Protein AF-0000000084723190 (afdb_homodimer)

pLDDT: mean 93.31, std 7.39, range [64.44, 98.75]

InterPro domains:
  IPR003718 OsmC/Ohr conserved domain [PF02566] (39-130)
  IPR015946 K homology domain-like, alpha/beta [G3DSA:3.30.300.20] (3-139)
  IPR036102 OsmC/Ohr superfamily [SSF82784] (4-136)
  IPR052707 OsmC/Ohr Peroxiredoxin [PTHR42830] (4-135)

Organism: Cystobacter fuscus (strain ATCC 25194 / DSM 2262 / NBRC 100088 / M29) (NCBI:txid1242864)

Structure (mmCIF, N/CA/C/O backbone):
data_AF-0000000084723190-model_v1
#
loop_
_entity.id
_entity.type
_entity.pdbx_description
1 polymer 'Organic hydroperoxide resistance protein'
#
loop_
_atom_site.group_PDB
_atom_site.id
_atom_site.type_symbol
_atom_site.label_atom_id
_atom_site.label_alt_id
_atom_site.label_comp_id
_atom_site.label_asym_id
_atom_site.label_entity_id
_atom_site.label_seq_id
_atom_site.pdbx_PDB_ins_code
_atom_site.Cartn_x
_atom_site.Cartn_y
_atom_site.Cartn_z
_atom_site.occupancy
_atom_site.B_iso_or_equiv
_atom_site.auth_seq_id
_atom_site.auth_comp_id
_atom_site.auth_asym_id
_atom_site.auth_atom_id
_atom_site.pdbx_PDB_model_num
ATOM 1 N N . MET A 1 1 ? -18.078 -1.736 10.25 1 70 1 MET A N 1
ATOM 2 C CA . MET A 1 1 ? -17 -2.373 9.516 1 70 1 MET A CA 1
ATOM 3 C C . MET A 1 1 ? -17.016 -1.961 8.047 1 70 1 MET A C 1
ATOM 5 O O . MET A 1 1 ? -18.078 -1.926 7.422 1 70 1 MET A O 1
ATOM 9 N N . SER A 1 2 ? -15.891 -1.404 7.598 1 85.38 2 SER A N 1
ATOM 10 C CA . SER A 1 2 ? -15.781 -1.001 6.199 1 85.38 2 SER A CA 1
ATOM 11 C C . SER A 1 2 ? -14.898 -1.963 5.41 1 85.38 2 SER A C 1
ATOM 13 O O . SER A 1 2 ? -13.992 -2.58 5.973 1 85.38 2 SER A O 1
ATOM 15 N N . GLN A 1 3 ? -15.492 -2.229 4.172 1 88.31 3 GLN A N 1
ATOM 16 C CA . GLN A 1 3 ? -14.75 -3.16 3.326 1 88.31 3 GLN A CA 1
ATOM 17 C C . GLN A 1 3 ? -14.367 -2.512 1.999 1 88.31 3 GLN A C 1
ATOM 19 O O . GLN A 1 3 ? -15.125 -1.717 1.445 1 88.31 3 GLN A O 1
ATOM 24 N N . THR A 1 4 ? -13.195 -2.822 1.554 1 91.25 4 THR A N 1
ATOM 25 C CA . THR A 1 4 ? -12.766 -2.506 0.198 1 91.25 4 THR A CA 1
ATOM 26 C C . THR A 1 4 ? -12.414 -3.777 -0.568 1 91.25 4 THR A C 1
ATOM 28 O O . THR A 1 4 ? -11.883 -4.73 0.01 1 91.25 4 THR A O 1
ATOM 31 N N . HIS A 1 5 ? -12.734 -3.738 -1.906 1 94.06 5 HIS A N 1
ATOM 32 C CA . HIS A 1 5 ? -12.492 -4.895 -2.76 1 94.06 5 HIS A CA 1
ATOM 33 C C . HIS A 1 5 ? -11.664 -4.516 -3.984 1 94.06 5 HIS A C 1
ATOM 35 O O . HIS A 1 5 ? -11.781 -3.396 -4.492 1 94.06 5 HIS A O 1
ATOM 41 N N . ILE A 1 6 ? -10.852 -5.531 -4.418 1 95.62 6 ILE A N 1
ATOM 42 C CA . ILE A 1 6 ? -10.156 -5.34 -5.684 1 95.62 6 ILE A CA 1
ATOM 43 C C . ILE A 1 6 ? -10.211 -6.629 -6.504 1 95.62 6 ILE A C 1
ATOM 45 O O . ILE A 1 6 ? -10.477 -7.703 -5.965 1 95.62 6 ILE A O 1
ATOM 49 N N . LYS A 1 7 ? -10.047 -6.41 -7.766 1 97.12 7 LYS A N 1
ATOM 50 C CA . LYS A 1 7 ? -9.75 -7.488 -8.703 1 97.12 7 LYS A CA 1
ATOM 51 C C . LYS A 1 7 ? -8.398 -7.27 -9.383 1 97.12 7 LYS A C 1
ATOM 53 O O . LYS A 1 7 ? -8.039 -6.137 -9.711 1 97.12 7 LYS A O 1
ATOM 58 N N . ALA A 1 8 ? -7.723 -8.367 -9.578 1 97.56 8 ALA A N 1
ATOM 59 C CA . ALA A 1 8 ? -6.406 -8.25 -10.203 1 97.56 8 ALA A CA 1
ATOM 60 C C . ALA A 1 8 ? -6.129 -9.445 -11.109 1 97.56 8 ALA A C 1
ATOM 62 O O . ALA A 1 8 ? -6.738 -10.508 -10.961 1 97.56 8 ALA A O 1
ATOM 63 N N . ARG A 1 9 ? -5.281 -9.18 -12.023 1 97.44 9 ARG A N 1
ATOM 64 C CA . ARG A 1 9 ? -4.797 -10.219 -12.93 1 97.44 9 ARG A CA 1
ATOM 65 C C . ARG A 1 9 ? -3.301 -10.07 -13.18 1 97.44 9 ARG A C 1
ATOM 67 O O . ARG A 1 9 ? -2.754 -8.969 -13.086 1 97.44 9 ARG A O 1
ATOM 74 N N . TRP A 1 10 ? -2.721 -11.211 -13.438 1 95.88 10 TRP A N 1
ATOM 75 C CA . TRP A 1 10 ? -1.286 -11.242 -13.703 1 95.88 10 TRP A CA 1
ATOM 76 C C . TRP A 1 10 ? -0.957 -12.211 -14.828 1 95.88 10 TRP A C 1
ATOM 78 O O . TRP A 1 10 ? -1.567 -13.281 -14.93 1 95.88 10 TRP A O 1
ATOM 88 N N . LYS A 1 11 ? -0.008 -11.781 -15.578 1 94.56 11 LYS A N 1
ATOM 89 C CA . LYS A 1 11 ? 0.506 -12.648 -16.641 1 94.56 11 LYS A CA 1
ATOM 90 C C . LYS A 1 11 ? 2.031 -12.68 -16.625 1 94.56 11 LYS A C 1
ATOM 92 O O . LYS A 1 11 ? 2.682 -11.633 -16.641 1 94.56 11 LYS A O 1
ATOM 97 N N . GLY A 1 12 ? 2.521 -13.984 -16.578 1 90 12 GLY A N 1
ATOM 98 C CA . GLY A 1 12 ? 3.959 -14.148 -16.734 1 90 12 GLY A CA 1
ATOM 99 C C . GLY A 1 12 ? 4.68 -14.383 -15.422 1 90 12 GLY A C 1
ATOM 100 O O . GLY A 1 12 ? 4.047 -14.672 -14.398 1 90 12 GLY A O 1
ATOM 101 N N . GLY A 1 13 ? 5.996 -14.602 -15.508 1 86.75 13 GLY A N 1
ATOM 102 C CA . GLY A 1 13 ? 6.906 -14.703 -14.383 1 86.75 13 GLY A CA 1
ATOM 103 C C . GLY A 1 13 ? 7.664 -13.422 -14.102 1 86.75 13 GLY A C 1
ATOM 104 O O . GLY A 1 13 ? 7.062 -12.352 -13.984 1 86.75 13 GLY A O 1
ATOM 105 N N . THR A 1 14 ? 9.023 -13.711 -14.266 1 80.44 14 THR A N 1
ATOM 106 C CA . THR A 1 14 ? 9.875 -12.531 -14.203 1 80.44 14 THR A CA 1
ATOM 107 C C . THR A 1 14 ? 9.633 -11.625 -15.406 1 80.44 14 THR A C 1
ATOM 109 O O . THR A 1 14 ? 9.57 -12.102 -16.547 1 80.44 14 THR A O 1
ATOM 112 N N . GLY A 1 15 ? 9.273 -10.438 -15.258 1 82.56 15 GLY A N 1
ATOM 113 C CA . GLY A 1 15 ? 8.992 -9.547 -16.359 1 82.56 15 GLY A CA 1
ATOM 114 C C . GLY A 1 15 ? 7.512 -9.453 -16.703 1 82.56 15 GLY A C 1
ATOM 115 O O . GLY A 1 15 ? 7.133 -8.867 -17.719 1 82.56 15 GLY A O 1
ATOM 116 N N . GLY A 1 16 ? 6.766 -10.188 -16.031 1 90.19 16 GLY A N 1
ATOM 117 C CA . GLY A 1 16 ? 5.328 -10.172 -16.266 1 90.19 16 GLY A CA 1
ATOM 118 C C . GLY A 1 16 ? 4.703 -8.82 -15.969 1 90.19 16 GLY A C 1
ATOM 119 O O . GLY A 1 16 ? 5.406 -7.844 -15.711 1 90.19 16 GLY A O 1
ATOM 120 N N . SER A 1 17 ? 3.451 -8.812 -16.234 1 93.06 17 SER A N 1
ATOM 121 C CA . SER A 1 17 ? 2.668 -7.613 -15.969 1 93.06 17 SER A CA 1
ATOM 122 C C . SER A 1 17 ? 1.261 -7.965 -15.5 1 93.06 17 SER A C 1
ATOM 124 O O . SER A 1 17 ? 0.833 -9.117 -15.609 1 93.06 17 SER A O 1
ATOM 126 N N . GLY A 1 18 ? 0.618 -6.953 -14.938 1 94.75 18 GLY A N 1
ATOM 127 C CA . GLY A 1 18 ? -0.727 -7.176 -14.438 1 94.75 18 GLY A CA 1
ATOM 128 C C . GLY A 1 18 ? -1.574 -5.918 -14.414 1 94.75 18 GLY A C 1
ATOM 129 O O . GLY A 1 18 ? -1.151 -4.871 -14.906 1 94.75 18 GLY A O 1
ATOM 130 N N . PHE A 1 19 ? -2.729 -6.168 -13.922 1 95.75 19 PHE A N 1
ATOM 131 C CA . PHE A 1 19 ? -3.717 -5.102 -13.836 1 95.75 19 PHE A CA 1
ATOM 132 C C . PHE A 1 19 ? -4.535 -5.23 -12.555 1 95.75 19 PHE A C 1
ATOM 134 O O . PHE A 1 19 ? -4.875 -6.34 -12.141 1 95.75 19 PHE A O 1
ATOM 141 N N . LEU A 1 20 ? -4.781 -4.051 -11.945 1 95.62 20 LEU A N 1
ATOM 142 C CA . LEU A 1 20 ? -5.582 -3.992 -10.727 1 95.62 20 LEU A CA 1
ATOM 143 C C . LEU A 1 20 ? -6.766 -3.043 -10.898 1 95.62 20 LEU A C 1
ATOM 145 O O . LEU A 1 20 ? -6.633 -1.987 -11.523 1 95.62 20 LEU A O 1
ATOM 149 N N . GLN A 1 21 ? -7.852 -3.467 -10.312 1 94.81 21 GLN A N 1
ATOM 150 C CA . GLN A 1 21 ? -9.047 -2.631 -10.289 1 94.81 21 GLN A CA 1
ATOM 151 C C . GLN A 1 21 ? -9.727 -2.674 -8.93 1 94.81 21 GLN A C 1
ATOM 153 O O . GLN A 1 21 ? -10.016 -3.752 -8.406 1 94.81 21 GLN A O 1
ATOM 158 N N . ALA A 1 22 ? -9.953 -1.513 -8.375 1 90.19 22 ALA A N 1
ATOM 159 C CA . ALA A 1 22 ? -10.703 -1.417 -7.129 1 90.19 22 ALA A CA 1
ATOM 160 C C . ALA A 1 22 ? -12.156 -1.038 -7.387 1 90.19 22 ALA A C 1
ATOM 162 O O . ALA A 1 22 ? -12.492 -0.527 -8.461 1 90.19 22 ALA A O 1
ATOM 163 N N . SER A 1 23 ? -13.047 -1.257 -6.422 1 77.12 23 SER A N 1
ATOM 164 C CA . SER A 1 23 ? -14.477 -1.012 -6.547 1 77.12 23 SER A CA 1
ATOM 165 C C . SER A 1 23 ? -14.781 0.481 -6.637 1 77.12 23 SER A C 1
ATOM 167 O O . SER A 1 23 ? -15.812 0.88 -7.18 1 77.12 23 SER A O 1
ATOM 169 N N . GLU A 1 24 ? -13.938 1.312 -6.121 1 72.31 24 GLU A N 1
ATOM 170 C CA . GLU A 1 24 ? -14.18 2.75 -6.102 1 72.31 24 GLU A CA 1
ATOM 171 C C . GLU A 1 24 ? -13.688 3.41 -7.387 1 72.31 24 GLU A C 1
ATOM 173 O O . GLU A 1 24 ? -13.664 4.641 -7.488 1 72.31 24 GLU A O 1
ATOM 178 N N . GLY A 1 25 ? -13.312 2.598 -8.336 1 76.62 25 GLY A N 1
ATOM 179 C CA . GLY A 1 25 ? -12.969 3.135 -9.641 1 76.62 25 GLY A CA 1
ATOM 180 C C . GLY A 1 25 ? -11.477 3.271 -9.859 1 76.62 25 GLY A C 1
ATOM 181 O O . GLY A 1 25 ? -11.031 3.645 -10.945 1 76.62 25 GLY A O 1
ATOM 182 N N . PHE A 1 26 ? -10.711 2.955 -8.953 1 87.38 26 PHE A N 1
ATOM 183 C CA . PHE A 1 26 ? -9.258 2.979 -9.102 1 87.38 26 PHE A CA 1
ATOM 184 C C . PHE A 1 26 ? -8.781 1.781 -9.914 1 87.38 26 PHE A C 1
ATOM 186 O O . PHE A 1 26 ? -9.195 0.648 -9.664 1 87.38 26 PHE A O 1
ATOM 193 N N . GLU A 1 27 ? -8.008 2.133 -10.953 1 92.19 27 GLU A N 1
ATOM 194 C CA . GLU A 1 27 ? -7.383 1.068 -11.734 1 92.19 27 GLU A CA 1
ATOM 195 C C . GLU A 1 27 ? -5.953 1.433 -12.125 1 92.19 27 GLU A C 1
ATOM 197 O O . GLU A 1 27 ? -5.637 2.607 -12.312 1 92.19 27 GLU A O 1
ATOM 202 N N . THR A 1 28 ? -5.125 0.456 -12.203 1 92.12 28 THR A N 1
ATOM 203 C CA . THR A 1 28 ? -3.746 0.704 -12.609 1 92.12 28 THR A CA 1
ATOM 204 C C . THR A 1 28 ? -3.107 -0.568 -13.156 1 92.12 28 THR A C 1
ATOM 206 O O . THR A 1 28 ? -3.482 -1.676 -12.773 1 92.12 28 THR A O 1
ATOM 209 N N . ARG A 1 29 ? -2.145 -0.325 -14.109 1 93.25 29 ARG A N 1
ATOM 210 C CA . ARG A 1 29 ? -1.229 -1.399 -14.484 1 93.25 29 ARG A CA 1
ATOM 211 C C . ARG A 1 29 ? -0.16 -1.601 -13.414 1 93.25 29 ARG A C 1
ATOM 213 O O . ARG A 1 29 ? 0.182 -0.666 -12.688 1 93.25 29 ARG A O 1
ATOM 220 N N . VAL A 1 30 ? 0.357 -2.855 -13.375 1 92.94 30 VAL A N 1
ATOM 221 C CA . VAL A 1 30 ? 1.39 -3.152 -12.383 1 92.94 30 VAL A CA 1
ATOM 222 C C . VAL A 1 30 ? 2.482 -4.008 -13.023 1 92.94 30 VAL A C 1
ATOM 224 O O . VAL A 1 30 ? 2.197 -4.867 -13.859 1 92.94 30 VAL A O 1
ATOM 227 N N . THR A 1 31 ? 3.699 -3.709 -12.672 1 90.62 31 THR A N 1
ATOM 228 C CA . THR A 1 31 ? 4.863 -4.48 -13.086 1 90.62 31 THR A CA 1
ATOM 229 C C . THR A 1 31 ? 5.805 -4.723 -11.914 1 90.62 31 THR A C 1
ATOM 231 O O . THR A 1 31 ? 5.605 -4.176 -10.828 1 90.62 31 THR A O 1
ATOM 234 N N . LEU A 1 32 ? 6.809 -5.582 -12.156 1 87.5 32 LEU A N 1
ATOM 235 C CA . LEU A 1 32 ? 7.93 -5.676 -11.227 1 87.5 32 LEU A CA 1
ATOM 236 C C . LEU A 1 32 ? 8.797 -4.422 -11.297 1 87.5 32 LEU A C 1
ATOM 238 O O . LEU A 1 32 ? 8.945 -3.82 -12.359 1 87.5 32 LEU A O 1
ATOM 242 N N . PRO A 1 33 ? 9.367 -4.078 -10.148 1 82.06 33 PRO A N 1
ATOM 243 C CA . PRO A 1 33 ? 10.32 -2.965 -10.211 1 82.06 33 PRO A CA 1
ATOM 244 C C . PRO A 1 33 ? 11.562 -3.293 -11.039 1 82.06 33 PRO A C 1
ATOM 246 O O . PRO A 1 33 ? 11.914 -4.465 -11.188 1 82.06 33 PRO A O 1
ATOM 249 N N . LYS A 1 34 ? 12.188 -2.207 -11.469 1 80.06 34 LYS A N 1
ATOM 250 C CA . LYS A 1 34 ? 13.375 -2.377 -12.305 1 80.06 34 LYS A CA 1
ATOM 251 C C . LYS A 1 34 ? 14.461 -3.154 -11.562 1 80.06 34 LYS A C 1
ATOM 253 O O . LYS A 1 34 ? 15.141 -3.99 -12.156 1 80.06 34 LYS A O 1
ATOM 258 N N . ASP A 1 35 ? 14.531 -2.955 -10.336 1 79.31 35 ASP A N 1
ATOM 259 C CA . ASP A 1 35 ? 15.547 -3.613 -9.516 1 79.31 35 ASP A CA 1
ATOM 260 C C . ASP A 1 35 ? 15.289 -5.117 -9.43 1 79.31 35 ASP A C 1
ATOM 262 O O . ASP A 1 35 ? 16.188 -5.883 -9.078 1 79.31 35 ASP A O 1
ATOM 266 N N . PHE A 1 36 ? 14.047 -5.539 -9.781 1 77.56 36 PHE A N 1
ATOM 267 C CA . PHE A 1 36 ? 13.695 -6.953 -9.82 1 77.56 36 PHE A CA 1
ATOM 268 C C . PHE A 1 36 ? 13.539 -7.43 -11.258 1 77.56 36 PHE A C 1
ATOM 270 O O . PHE A 1 36 ? 12.734 -8.328 -11.539 1 77.56 36 PHE A O 1
ATOM 277 N N . GLN A 1 37 ? 14.156 -6.715 -12.07 1 75.38 37 GLN A N 1
ATOM 278 C CA . GLN A 1 37 ? 14.211 -7.043 -13.492 1 75.38 37 GLN A CA 1
ATOM 279 C C . GLN A 1 37 ? 12.852 -6.836 -14.156 1 75.38 37 GLN A C 1
ATOM 281 O O . GLN A 1 37 ? 12.508 -7.547 -15.102 1 75.38 37 GLN A O 1
ATOM 286 N N . GLY A 1 38 ? 12.109 -6.008 -13.57 1 76.5 38 GLY A N 1
ATOM 287 C CA . GLY A 1 38 ? 10.844 -5.66 -14.195 1 76.5 38 GLY A CA 1
ATOM 288 C C . GLY A 1 38 ? 10.945 -4.5 -15.156 1 76.5 38 GLY A C 1
ATOM 289 O O . GLY A 1 38 ? 12.039 -3.979 -15.398 1 76.5 38 GLY A O 1
ATOM 290 N N . LEU A 1 39 ? 9.797 -4.164 -15.828 1 71.06 39 LEU A N 1
ATOM 291 C CA . LEU A 1 39 ? 9.727 -3.098 -16.812 1 71.06 39 LEU A CA 1
ATOM 292 C C . LEU A 1 39 ? 9.75 -1.729 -16.141 1 71.06 39 LEU A C 1
ATOM 294 O O . LEU A 1 39 ? 10.25 -0.757 -16.719 1 71.06 39 LEU A O 1
ATOM 298 N N . GLY A 1 40 ? 9.32 -1.699 -15.008 1 64.62 40 GLY A N 1
ATOM 299 C CA . GLY A 1 40 ? 9.305 -0.46 -14.25 1 64.62 40 GLY A CA 1
ATOM 300 C C . GLY A 1 40 ? 8.516 0.645 -14.922 1 64.62 40 GLY A C 1
ATOM 301 O O . GLY A 1 40 ? 8.82 1.827 -14.75 1 64.62 40 GLY A O 1
ATOM 302 N N . GLU A 1 41 ? 7.57 0.338 -15.688 1 76.38 41 GLU A N 1
ATOM 303 C CA . GLU A 1 41 ? 6.855 1.343 -16.469 1 76.38 41 GLU A CA 1
ATOM 304 C C . GLU A 1 41 ? 5.457 1.585 -15.906 1 76.38 41 GLU A C 1
ATOM 306 O O . GLU A 1 41 ? 4.684 2.369 -16.469 1 76.38 41 GLU A O 1
ATOM 311 N N . ALA A 1 42 ? 5.188 0.986 -14.867 1 86.5 42 ALA A N 1
ATOM 312 C CA . ALA A 1 42 ? 3.885 1.105 -14.219 1 86.5 42 ALA A CA 1
ATOM 313 C C . ALA A 1 42 ? 4.016 1.027 -12.703 1 86.5 42 ALA A C 1
ATOM 315 O O . ALA A 1 42 ? 5.121 1.138 -12.164 1 86.5 42 ALA A O 1
ATOM 316 N N . ALA A 1 43 ? 2.906 0.985 -12.055 1 92.19 43 ALA A N 1
ATOM 317 C CA . ALA A 1 43 ? 2.926 0.85 -10.602 1 92.19 43 ALA A CA 1
ATOM 318 C C . ALA A 1 43 ? 3.648 -0.427 -10.18 1 92.19 43 ALA A C 1
ATOM 320 O O . ALA A 1 43 ? 3.586 -1.441 -10.875 1 92.19 43 ALA A O 1
ATOM 321 N N . THR A 1 44 ? 4.336 -0.322 -9.117 1 93.38 44 THR A N 1
ATOM 322 C CA . THR A 1 44 ? 4.938 -1.482 -8.469 1 93.38 44 THR A CA 1
ATOM 323 C C . THR A 1 44 ? 4.371 -1.675 -7.07 1 93.38 44 THR A C 1
ATOM 325 O O . THR A 1 44 ? 3.859 -0.729 -6.465 1 93.38 44 THR A O 1
ATOM 328 N N . PRO A 1 45 ? 4.484 -2.918 -6.566 1 95 45 PRO A N 1
ATOM 329 C CA . PRO A 1 45 ? 4.012 -3.119 -5.191 1 95 45 PRO A CA 1
ATOM 330 C C . PRO A 1 45 ? 4.664 -2.16 -4.199 1 95 45 PRO A C 1
ATOM 332 O O . PRO A 1 45 ? 4.008 -1.694 -3.266 1 95 45 PRO A O 1
ATOM 335 N N . GLU A 1 46 ? 5.93 -1.793 -4.383 1 94.62 46 GLU A N 1
ATOM 336 C CA . GLU A 1 46 ? 6.652 -0.899 -3.484 1 94.62 46 GLU A CA 1
ATOM 337 C C . GLU A 1 46 ? 6.078 0.513 -3.527 1 94.62 46 GLU A C 1
ATOM 339 O O . GLU A 1 46 ? 5.863 1.135 -2.484 1 94.62 46 GLU A O 1
ATOM 344 N N . ASN A 1 47 ? 5.879 1.013 -4.73 1 94.19 47 ASN A N 1
ATOM 345 C CA . ASN A 1 47 ? 5.352 2.371 -4.785 1 94.19 47 ASN A CA 1
ATOM 346 C C . ASN A 1 47 ? 3.898 2.428 -4.316 1 94.19 47 ASN A C 1
ATOM 348 O O . ASN A 1 47 ? 3.471 3.422 -3.725 1 94.19 47 ASN A O 1
ATOM 352 N N . LEU A 1 48 ? 3.137 1.331 -4.531 1 96.06 48 LEU A N 1
ATOM 353 C CA . LEU A 1 48 ? 1.771 1.266 -4.023 1 96.06 48 LEU A CA 1
ATOM 354 C C . LEU A 1 48 ? 1.758 1.272 -2.498 1 96.06 48 LEU A C 1
ATOM 356 O O . LEU A 1 48 ? 0.955 1.979 -1.884 1 96.06 48 LEU A O 1
ATOM 360 N N . LEU A 1 49 ? 2.623 0.522 -1.854 1 97.69 49 LEU A N 1
ATOM 361 C CA . LEU A 1 49 ? 2.709 0.51 -0.397 1 97.69 49 LEU A CA 1
ATOM 362 C C . LEU A 1 49 ? 3.098 1.886 0.135 1 97.69 49 LEU A C 1
ATOM 364 O O . LEU A 1 49 ? 2.459 2.402 1.055 1 97.69 49 LEU A O 1
ATOM 368 N N . LEU A 1 50 ? 4.156 2.439 -0.454 1 97.75 50 LEU A N 1
ATOM 369 C CA . LEU A 1 50 ? 4.605 3.764 -0.037 1 97.75 50 LEU A CA 1
ATOM 370 C C . LEU A 1 50 ? 3.488 4.789 -0.194 1 97.75 50 LEU A C 1
ATOM 372 O O . LEU A 1 50 ? 3.287 5.633 0.683 1 97.75 50 LEU A O 1
ATOM 376 N N . SER A 1 51 ? 2.773 4.672 -1.289 1 96.94 51 SER A N 1
ATOM 377 C CA . SER A 1 51 ? 1.656 5.574 -1.552 1 96.94 51 SER A CA 1
ATOM 378 C C . SER A 1 51 ? 0.561 5.414 -0.502 1 96.94 51 SER A C 1
ATOM 380 O O . SER A 1 51 ? -0.036 6.402 -0.067 1 96.94 51 SER A O 1
ATOM 382 N N . ALA A 1 52 ? 0.286 4.203 -0.117 1 97.38 52 ALA A N 1
ATOM 383 C CA . ALA A 1 52 ? -0.73 3.936 0.898 1 97.38 52 ALA A CA 1
ATOM 384 C C . ALA A 1 52 ? -0.361 4.586 2.229 1 97.38 52 ALA A C 1
ATOM 386 O O . ALA A 1 52 ? -1.173 5.293 2.826 1 97.38 52 ALA A O 1
ATOM 387 N N . VAL A 1 53 ? 0.87 4.441 2.67 1 98.5 53 VAL A N 1
ATOM 388 C CA . VAL A 1 53 ? 1.335 4.969 3.947 1 98.5 53 VAL A CA 1
ATOM 389 C C . VAL A 1 53 ? 1.377 6.496 3.889 1 98.5 53 VAL A C 1
ATOM 391 O O . VAL A 1 53 ? 0.911 7.172 4.809 1 98.5 53 VAL A O 1
ATOM 394 N N . ALA A 1 54 ? 1.893 7.004 2.811 1 98.31 54 ALA A N 1
ATOM 395 C CA . ALA A 1 54 ? 2.027 8.445 2.645 1 98.31 54 ALA A CA 1
ATOM 396 C C . ALA A 1 54 ? 0.661 9.125 2.637 1 98.31 54 ALA A C 1
ATOM 398 O O . ALA A 1 54 ? 0.459 10.133 3.32 1 98.31 54 ALA A O 1
ATOM 399 N N . SER A 1 55 ? -0.257 8.617 1.863 1 96.62 55 SER A N 1
ATOM 400 C CA . SER A 1 55 ? -1.574 9.234 1.763 1 96.62 55 SER A CA 1
ATOM 401 C C . SER A 1 55 ? -2.326 9.156 3.088 1 96.62 55 SER A C 1
ATOM 403 O O . SER A 1 55 ? -3.016 10.102 3.473 1 96.62 55 SER A O 1
ATOM 405 N N . CYS A 1 56 ? -2.215 8.047 3.748 1 97 56 CYS A N 1
ATOM 406 C CA . CYS A 1 56 ? -2.869 7.914 5.043 1 97 56 CYS A CA 1
ATOM 407 C C . CYS A 1 56 ? -2.34 8.953 6.031 1 97 56 CYS A C 1
ATOM 409 O O . CYS A 1 56 ? -3.113 9.555 6.777 1 97 56 CYS A O 1
ATOM 411 N N . TYR A 1 57 ? -1.022 9.094 6.09 1 98.12 57 TYR A N 1
ATOM 412 C CA . TYR A 1 57 ? -0.428 10.109 6.957 1 98.12 57 TYR A CA 1
ATOM 413 C C . TYR A 1 57 ? -0.973 11.492 6.625 1 98.12 57 TYR A C 1
ATOM 415 O O . TYR A 1 57 ? -1.387 12.234 7.52 1 98.12 57 TYR A O 1
ATOM 423 N N . LEU A 1 58 ? -0.977 11.883 5.371 1 97.81 58 LEU A N 1
ATOM 424 C CA . LEU A 1 58 ? -1.426 13.203 4.945 1 97.81 58 LEU A CA 1
ATOM 425 C C . LEU A 1 58 ? -2.883 13.43 5.336 1 97.81 58 LEU A C 1
ATOM 427 O O . LEU A 1 58 ? -3.232 14.492 5.852 1 97.81 58 LEU A O 1
ATOM 431 N N . ILE A 1 59 ? -3.686 12.477 5.098 1 95.75 59 ILE A N 1
ATOM 432 C CA . ILE A 1 59 ? -5.109 12.57 5.406 1 95.75 59 ILE A CA 1
ATOM 433 C C . ILE A 1 59 ? -5.301 12.727 6.91 1 95.75 59 ILE A C 1
ATOM 435 O O . ILE A 1 59 ? -6.027 13.617 7.359 1 95.75 59 ILE A O 1
ATOM 439 N N . THR A 1 60 ? -4.652 11.867 7.684 1 96.12 60 THR A N 1
ATOM 440 C CA . THR A 1 60 ? -4.766 11.914 9.141 1 96.12 60 THR A CA 1
ATOM 441 C C . THR A 1 60 ? -4.285 13.258 9.672 1 96.12 60 THR A C 1
ATOM 443 O O . THR A 1 60 ? -4.934 13.859 10.531 1 96.12 60 THR A O 1
ATOM 446 N N . PHE A 1 61 ? -3.135 13.703 9.148 1 98.19 61 PHE A N 1
ATOM 447 C CA . PHE A 1 61 ? -2.607 15 9.562 1 98.19 61 PHE A CA 1
ATOM 448 C C . PHE A 1 61 ? -3.588 16.125 9.219 1 98.19 61 PHE A C 1
ATOM 450 O O . PHE A 1 61 ? -3.879 16.969 10.055 1 98.19 61 PHE A O 1
ATOM 457 N N . GLY A 1 62 ? -4.137 16.094 8.016 1 96 62 GLY A N 1
ATOM 458 C CA . GLY A 1 62 ? -5.133 17.078 7.609 1 96 62 GLY A CA 1
ATOM 459 C C . GLY A 1 62 ? -6.34 17.125 8.523 1 96 62 GLY A C 1
ATOM 460 O O . GLY A 1 62 ? -6.812 18.203 8.891 1 96 62 GLY A O 1
ATOM 461 N N . ILE A 1 63 ? -6.809 16 8.891 1 95 63 ILE A N 1
ATOM 462 C CA . ILE A 1 63 ? -7.973 15.898 9.766 1 95 63 ILE A CA 1
ATOM 463 C C . ILE A 1 63 ? -7.637 16.484 11.141 1 95 63 ILE A C 1
ATOM 465 O O . ILE A 1 63 ? -8.43 17.234 11.711 1 95 63 ILE A O 1
ATOM 469 N N . ILE A 1 64 ? -6.512 16.094 11.68 1 96.94 64 ILE A N 1
ATOM 470 C CA . ILE A 1 64 ? -6.086 16.547 12.992 1 96.94 64 ILE A CA 1
ATOM 471 C C . ILE A 1 64 ? -5.941 18.062 12.984 1 96.94 64 ILE A C 1
ATOM 473 O O . ILE A 1 64 ? -6.359 18.75 13.93 1 96.94 64 ILE A O 1
ATOM 477 N N . LEU A 1 65 ? -5.34 18.609 11.914 1 97.56 65 LEU A N 1
ATOM 478 C CA . LEU A 1 65 ? -5.211 20.047 11.781 1 97.56 65 LEU A CA 1
ATOM 479 C C . LEU A 1 65 ? -6.582 20.719 11.773 1 97.56 65 LEU A C 1
ATOM 481 O O . LEU A 1 65 ? -6.793 21.719 12.453 1 97.56 65 LEU A O 1
ATOM 485 N N . ASP A 1 66 ? -7.441 20.172 11.039 1 95 66 ASP A N 1
ATOM 486 C CA . ASP A 1 66 ? -8.797 20.688 10.938 1 95 66 ASP A CA 1
ATOM 487 C C . ASP A 1 66 ? -9.484 20.703 12.305 1 95 66 ASP A C 1
ATOM 489 O O . ASP A 1 66 ? -10.062 21.719 12.703 1 95 66 ASP A O 1
ATOM 493 N N . LYS A 1 67 ? -9.43 19.625 13 1 95.12 67 LYS A N 1
ATOM 494 C CA . LYS A 1 67 ? -10.055 19.5 14.312 1 95.12 67 LYS A CA 1
ATOM 495 C C . LYS A 1 67 ? -9.43 20.469 15.312 1 95.12 67 LYS A C 1
ATOM 497 O O . LYS A 1 67 ? -10.117 20.953 16.219 1 95.12 67 LYS A O 1
ATOM 502 N N . ALA A 1 68 ? -8.18 20.75 15.109 1 96.69 68 ALA A N 1
ATOM 503 C CA . ALA A 1 68 ? -7.453 21.641 16.016 1 96.69 68 ALA A CA 1
ATOM 504 C C . ALA A 1 68 ? -7.664 23.109 15.617 1 96.69 68 ALA A C 1
ATOM 506 O O . ALA A 1 68 ? -7.176 24.016 16.297 1 96.69 68 ALA A O 1
ATOM 507 N N . GLY A 1 69 ? -8.289 23.328 14.43 1 96.44 69 GLY A N 1
ATOM 508 C CA . GLY A 1 69 ? -8.523 24.672 13.953 1 96.44 69 GLY A CA 1
ATOM 509 C C . GLY A 1 69 ? -7.281 25.344 13.398 1 96.44 69 GLY A C 1
ATOM 510 O O . GLY A 1 69 ? -7.145 26.562 13.461 1 96.44 69 GLY A O 1
ATOM 511 N N . ILE A 1 70 ? -6.367 24.594 12.992 1 96.88 70 ILE A N 1
ATOM 512 C CA . ILE A 1 70 ? -5.125 25.141 12.453 1 96.88 70 ILE A CA 1
ATOM 513 C C . ILE A 1 70 ? -5.215 25.234 10.93 1 96.88 70 ILE A C 1
ATOM 515 O O . ILE A 1 70 ? -5.375 24.234 10.25 1 96.88 70 ILE A O 1
ATOM 519 N N . ALA A 1 71 ? -5.074 26.422 10.461 1 94.75 71 ALA A N 1
ATOM 520 C CA . ALA A 1 71 ? -5.086 26.656 9.023 1 94.75 71 ALA A CA 1
ATOM 521 C C . ALA A 1 71 ? -3.699 26.438 8.422 1 94.75 71 ALA A C 1
ATOM 523 O O . ALA A 1 71 ? -2.686 26.609 9.102 1 94.75 71 ALA A O 1
ATOM 524 N N . TYR A 1 72 ? -3.699 25.984 7.18 1 95.81 72 TYR A N 1
ATOM 525 C CA . TYR A 1 72 ? -2.457 25.875 6.422 1 95.81 72 TYR A CA 1
ATOM 526 C C . TYR A 1 72 ? -2.68 26.219 4.953 1 95.81 72 TYR A C 1
ATOM 528 O O . TYR A 1 72 ? -3.797 26.094 4.445 1 95.81 72 TYR A O 1
ATOM 536 N N . GLU A 1 73 ? -1.666 26.688 4.23 1 94 73 GLU A N 1
ATOM 537 C CA . GLU A 1 73 ? -1.739 27.078 2.828 1 94 73 GLU A CA 1
ATOM 538 C C . GLU A 1 73 ? -1.272 25.953 1.909 1 94 73 GLU A C 1
ATOM 540 O O . GLU A 1 73 ? -1.65 25.906 0.736 1 94 73 GLU A O 1
ATOM 545 N N . GLY A 1 74 ? -0.393 25.078 2.479 1 95.25 74 GLY A N 1
ATOM 546 C CA . GLY A 1 74 ? 0.146 23.984 1.693 1 95.25 74 GLY A CA 1
ATOM 547 C C . GLY A 1 74 ? 0.62 22.828 2.543 1 95.25 74 GLY A C 1
ATOM 548 O O . GLY A 1 74 ? 1.218 23.016 3.602 1 95.25 74 GLY A O 1
ATOM 549 N N . LEU A 1 75 ? 0.279 21.656 2.088 1 97.75 75 LEU A N 1
ATOM 550 C CA . LEU A 1 75 ? 0.735 20.422 2.713 1 97.75 75 LEU A CA 1
ATOM 551 C C . LEU A 1 75 ? 1.18 19.406 1.66 1 97.75 75 LEU A C 1
ATOM 553 O O . LEU A 1 75 ? 0.365 18.938 0.864 1 97.75 75 LEU A O 1
ATOM 557 N N . GLU A 1 76 ? 2.426 19.141 1.644 1 98.31 76 GLU A N 1
ATOM 558 C CA . GLU A 1 76 ? 3.021 18.203 0.693 1 98.31 76 GLU A CA 1
ATOM 559 C C . GLU A 1 76 ? 4.02 17.266 1.381 1 98.31 76 GLU A C 1
ATOM 561 O O . GLU A 1 76 ? 4.355 17.469 2.551 1 98.31 76 GLU A O 1
ATOM 566 N N . LEU A 1 77 ? 4.391 16.172 0.664 1 97.94 77 LEU A N 1
ATOM 567 C CA . LEU A 1 77 ? 5.402 15.312 1.272 1 97.94 77 LEU A CA 1
ATOM 568 C C . LEU A 1 77 ? 6.199 14.562 0.206 1 97.94 77 LEU A C 1
ATOM 570 O O . LEU A 1 77 ? 5.688 14.305 -0.887 1 97.94 77 LEU A O 1
ATOM 574 N N . GLU A 1 78 ? 7.465 14.422 0.499 1 98.12 78 GLU A N 1
ATOM 575 C CA . GLU A 1 78 ? 8.305 13.445 -0.192 1 98.12 78 GLU A CA 1
ATOM 576 C C . GLU A 1 78 ? 8.469 12.172 0.636 1 98.12 78 GLU A C 1
ATOM 578 O O . GLU A 1 78 ? 8.672 12.234 1.85 1 98.12 78 GLU A O 1
ATOM 583 N N . GLY A 1 79 ? 8.328 11.039 -0.032 1 98.25 79 GLY A N 1
ATOM 584 C CA . GLY A 1 79 ? 8.484 9.75 0.628 1 98.25 79 GLY A CA 1
ATOM 585 C C . GLY A 1 79 ? 9.531 8.867 -0.028 1 98.25 79 GLY A C 1
ATOM 586 O O . GLY A 1 79 ? 9.75 8.953 -1.238 1 98.25 79 GLY A O 1
ATOM 587 N N . GLU A 1 80 ? 10.109 8.07 0.823 1 97.56 80 GLU A N 1
ATOM 588 C CA . GLU A 1 80 ? 11.094 7.094 0.361 1 97.56 80 GLU A CA 1
ATOM 589 C C . GLU A 1 80 ? 10.867 5.73 1.006 1 97.56 80 GLU A C 1
ATOM 591 O O . GLU A 1 80 ? 10.617 5.641 2.209 1 97.56 80 GLU A O 1
ATOM 596 N N . LEU A 1 81 ? 10.914 4.652 0.211 1 97.25 81 LEU A N 1
ATOM 597 C CA . LEU A 1 81 ? 10.891 3.27 0.668 1 97.25 81 LEU A CA 1
ATOM 598 C C . LEU A 1 81 ? 12.172 2.543 0.264 1 97.25 81 LEU A C 1
ATOM 600 O O . LEU A 1 81 ? 12.562 2.572 -0.904 1 97.25 81 LEU A O 1
ATOM 604 N N . ARG A 1 82 ? 12.867 1.934 1.252 1 96.62 82 ARG A N 1
ATOM 605 C CA . ARG A 1 82 ? 14.109 1.21 1.01 1 96.62 82 ARG A CA 1
ATOM 606 C C . ARG A 1 82 ? 13.906 -0.295 1.144 1 96.62 82 ARG A C 1
ATOM 608 O O . ARG A 1 82 ? 13.312 -0.761 2.119 1 96.62 82 ARG A O 1
ATOM 615 N N . MET A 1 83 ? 14.422 -0.999 0.192 1 94.75 83 MET A N 1
ATOM 616 C CA . MET A 1 83 ? 14.336 -2.457 0.175 1 94.75 83 MET A CA 1
ATOM 617 C C . MET A 1 83 ? 15.711 -3.088 0.348 1 94.75 83 MET A C 1
ATOM 619 O O . MET A 1 83 ? 16.703 -2.576 -0.174 1 94.75 83 MET A O 1
ATOM 623 N N . ASP A 1 84 ? 15.742 -4.164 1.09 1 92.94 84 ASP A N 1
ATOM 624 C CA . ASP A 1 84 ? 16.875 -5.086 1.057 1 92.94 84 ASP A CA 1
ATOM 625 C C . ASP A 1 84 ? 16.688 -6.133 -0.04 1 92.94 84 ASP A C 1
ATOM 627 O O . ASP A 1 84 ? 15.695 -6.859 -0.056 1 92.94 84 ASP A O 1
ATOM 631 N N . MET A 1 85 ? 17.625 -6.242 -0.942 1 86.19 85 MET A N 1
ATOM 632 C CA . MET A 1 85 ? 17.5 -7.102 -2.113 1 86.19 85 MET A CA 1
ATOM 633 C C . MET A 1 85 ? 18.281 -8.398 -1.926 1 86.19 85 MET A C 1
ATOM 635 O O . MET A 1 85 ? 18.656 -9.055 -2.902 1 86.19 85 MET A O 1
ATOM 639 N N . GLY A 1 86 ? 18.594 -8.719 -0.811 1 86 86 GLY A N 1
ATOM 640 C CA . GLY A 1 86 ? 19.266 -9.977 -0.537 1 86 86 GLY A CA 1
ATOM 641 C C . GLY A 1 86 ? 18.453 -11.188 -0.948 1 86 86 GLY A C 1
ATOM 642 O O . GLY A 1 86 ? 17.531 -11.078 -1.766 1 86 86 GLY A O 1
ATOM 643 N N . PRO A 1 87 ? 18.719 -12.414 -0.521 1 84.62 87 PRO A N 1
ATOM 644 C CA . PRO A 1 87 ? 18.062 -13.664 -0.919 1 84.62 87 PRO A CA 1
ATOM 645 C C . PRO A 1 87 ? 16.578 -13.688 -0.546 1 84.62 87 PRO A C 1
ATOM 647 O O . PRO A 1 87 ? 15.789 -14.375 -1.195 1 84.62 87 PRO A O 1
ATOM 650 N N . ARG A 1 88 ? 16.328 -12.953 0.507 1 90.81 88 ARG A N 1
ATOM 651 C CA . ARG A 1 88 ? 14.945 -12.789 0.917 1 90.81 88 ARG A CA 1
ATOM 652 C C . ARG A 1 88 ? 14.562 -11.312 0.973 1 90.81 88 ARG A C 1
ATOM 654 O O . ARG A 1 88 ? 14.609 -10.688 2.037 1 90.81 88 ARG A O 1
ATOM 661 N N . PRO A 1 89 ? 14.156 -10.789 -0.172 1 93.12 89 PRO A N 1
ATOM 662 C CA . PRO A 1 89 ? 13.883 -9.344 -0.237 1 93.12 89 PRO A CA 1
ATOM 663 C C . PRO A 1 89 ? 12.875 -8.891 0.813 1 9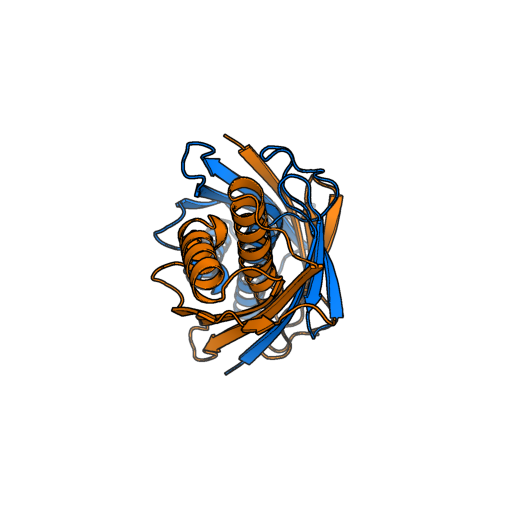3.12 89 PRO A C 1
ATOM 665 O O . PRO A 1 89 ? 11.922 -9.609 1.116 1 93.12 89 PRO A O 1
ATOM 668 N N . SER A 1 90 ? 13.188 -7.727 1.395 1 95.81 90 SER A N 1
ATOM 669 C CA . SER A 1 90 ? 12.32 -7.191 2.438 1 95.81 90 SER A CA 1
ATOM 670 C C . SER A 1 90 ? 12.328 -5.668 2.436 1 95.81 90 SER A C 1
ATOM 672 O O . SER A 1 90 ? 13.32 -5.047 2.047 1 95.81 90 SER A O 1
ATOM 674 N N . VAL A 1 91 ? 11.219 -5.102 2.814 1 97.38 91 VAL A N 1
ATOM 675 C CA . VAL A 1 91 ? 11.172 -3.66 3.043 1 97.38 91 VAL A CA 1
ATOM 676 C C . VAL A 1 91 ? 11.875 -3.32 4.355 1 97.38 91 VAL A C 1
ATOM 678 O O . VAL A 1 91 ? 11.516 -3.842 5.414 1 97.38 91 VAL A O 1
ATOM 681 N N . GLN A 1 92 ? 12.781 -2.377 4.312 1 97.12 92 GLN A N 1
ATOM 682 C CA . GLN A 1 92 ? 13.586 -2.064 5.492 1 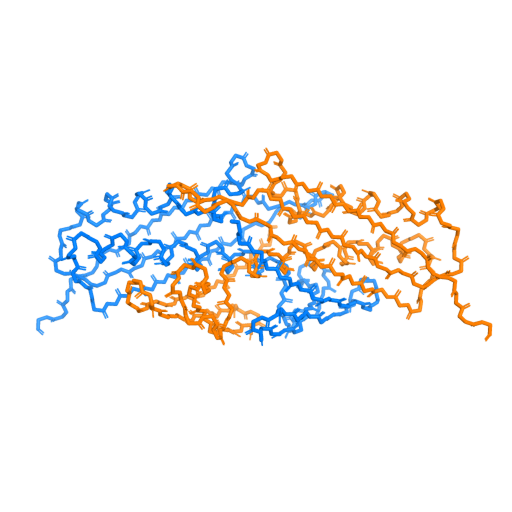97.12 92 GLN A CA 1
ATOM 683 C C . GLN A 1 92 ? 13.086 -0.799 6.18 1 97.12 92 GLN A C 1
ATOM 685 O O . GLN A 1 92 ? 13.047 -0.729 7.41 1 97.12 92 GLN A O 1
ATOM 690 N N . ALA A 1 93 ? 12.742 0.124 5.324 1 98.19 93 ALA A N 1
ATOM 691 C CA . ALA A 1 93 ? 12.422 1.412 5.934 1 98.19 93 ALA A CA 1
ATOM 692 C C . ALA A 1 93 ? 11.492 2.227 5.047 1 98.19 93 ALA A C 1
ATOM 694 O O . ALA A 1 93 ? 11.539 2.119 3.818 1 98.19 93 ALA A O 1
ATOM 695 N N . ILE A 1 94 ? 10.688 3.053 5.648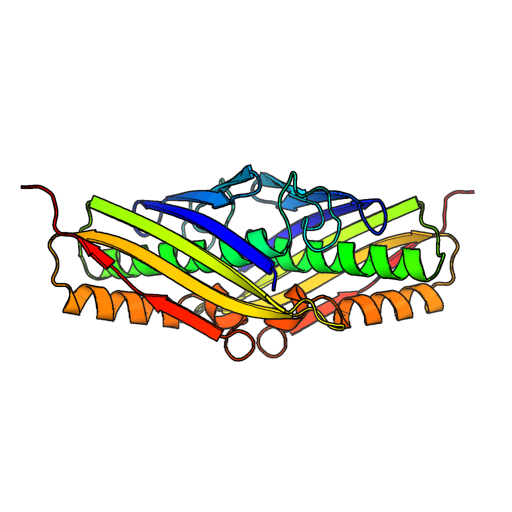 1 98.44 94 ILE A N 1
ATOM 696 C CA . ILE A 1 94 ? 9.867 4.086 5.023 1 98.44 94 ILE A CA 1
ATOM 697 C C . ILE A 1 94 ? 10.125 5.43 5.703 1 98.44 94 ILE A C 1
ATOM 699 O O . ILE A 1 94 ? 10.008 5.547 6.926 1 98.44 94 ILE A O 1
ATOM 703 N N . MET A 1 95 ? 10.5 6.363 4.906 1 98.62 95 MET A N 1
ATOM 704 C CA . MET A 1 95 ? 10.719 7.723 5.391 1 98.62 95 MET A CA 1
ATOM 705 C C . MET A 1 95 ? 9.758 8.703 4.727 1 98.62 95 MET A C 1
ATOM 707 O O . MET A 1 95 ? 9.617 8.711 3.502 1 98.62 95 MET A O 1
ATOM 711 N N . LEU A 1 96 ? 9.094 9.5 5.562 1 98.75 96 LEU A N 1
ATOM 712 C CA . LEU A 1 96 ? 8.211 10.562 5.078 1 98.75 96 LEU A CA 1
ATOM 713 C C . LEU A 1 96 ? 8.742 11.938 5.465 1 98.75 96 LEU A C 1
ATOM 715 O O . LEU A 1 96 ? 9.086 12.172 6.629 1 98.75 96 LEU A O 1
ATOM 719 N N . LEU A 1 97 ? 8.797 12.797 4.48 1 98.75 97 LEU A N 1
ATOM 720 C CA . LEU A 1 97 ? 9.266 14.164 4.68 1 98.75 97 LEU A CA 1
ATOM 721 C C . LEU A 1 97 ? 8.18 15.172 4.336 1 98.75 97 LEU A C 1
ATOM 723 O O . LEU A 1 97 ? 8.25 15.844 3.299 1 98.75 97 LEU A O 1
ATOM 727 N N . PRO A 1 98 ? 7.281 15.383 5.223 1 98.75 98 PRO A N 1
ATOM 728 C CA . PRO A 1 98 ? 6.223 16.359 4.977 1 98.75 98 PRO A CA 1
ATOM 729 C C . PRO A 1 98 ? 6.707 17.812 5.129 1 98.75 98 PRO A C 1
ATOM 731 O O . PRO A 1 98 ? 7.637 18.078 5.898 1 98.75 98 PRO A O 1
ATOM 734 N N . ARG A 1 99 ? 6.105 18.609 4.363 1 98.62 99 ARG A N 1
ATOM 735 C CA . ARG A 1 99 ? 6.289 20.062 4.41 1 98.62 99 ARG A CA 1
ATOM 736 C C . ARG A 1 99 ? 4.945 20.781 4.516 1 98.62 99 ARG A C 1
ATOM 738 O O . ARG A 1 99 ? 4.043 20.531 3.715 1 98.62 99 ARG A O 1
ATOM 745 N N . ILE A 1 100 ? 4.879 21.688 5.508 1 98.44 100 ILE A N 1
ATOM 746 C CA . ILE A 1 100 ? 3.623 22.406 5.695 1 98.44 100 ILE A CA 1
ATOM 747 C C . ILE A 1 100 ? 3.887 23.906 5.738 1 98.44 100 ILE A C 1
ATOM 749 O O . ILE A 1 100 ? 4.867 24.359 6.344 1 98.44 100 ILE A O 1
ATOM 753 N N . VAL A 1 101 ? 3.088 24.656 5.016 1 98 101 VAL A N 1
ATOM 754 C CA . VAL A 1 101 ? 3.09 26.109 5.074 1 98 101 VAL A CA 1
ATOM 755 C C . VAL A 1 101 ? 1.963 26.594 5.984 1 98 101 VAL A C 1
ATOM 757 O O . VAL A 1 101 ? 0.784 26.453 5.652 1 98 101 VAL A O 1
ATOM 760 N N . SER A 1 102 ? 2.289 27.141 7.062 1 97.31 102 SER A N 1
ATOM 761 C CA . SER A 1 102 ? 1.312 27.547 8.062 1 97.31 102 SER A CA 1
ATOM 762 C C . SER A 1 102 ? 1.887 28.625 8.992 1 97.31 102 SER A C 1
ATOM 764 O O . SER A 1 102 ? 3.104 28.703 9.172 1 97.31 102 SER A O 1
ATOM 766 N N . SER A 1 103 ? 1.015 29.406 9.586 1 97 103 SER A N 1
ATOM 767 C CA . SER A 1 103 ? 1.433 30.438 10.539 1 97 103 SER A CA 1
ATOM 768 C C . SER A 1 103 ? 1.49 29.891 11.953 1 97 103 SER A C 1
ATOM 770 O O . SER A 1 103 ? 1.979 30.562 12.867 1 97 103 SER A O 1
ATOM 772 N N . ALA A 1 104 ? 1.028 28.656 12.133 1 97.38 104 ALA A N 1
ATOM 773 C CA . ALA A 1 104 ? 1.06 28.062 13.461 1 97.38 104 ALA A CA 1
ATOM 774 C C . ALA A 1 104 ? 2.494 27.781 13.906 1 97.38 104 ALA A C 1
ATOM 776 O O . ALA A 1 104 ? 3.4 27.688 13.078 1 97.38 104 ALA A O 1
ATOM 777 N N . SER A 1 105 ? 2.74 27.625 15.227 1 97.38 105 SER A N 1
ATOM 778 C CA . SER A 1 105 ? 4.082 27.406 15.742 1 97.38 105 SER A CA 1
ATOM 779 C C . SER A 1 105 ? 4.617 26.047 15.312 1 97.38 105 SER A C 1
ATOM 781 O O . SER A 1 105 ? 3.861 25.078 15.211 1 97.38 105 SER A O 1
ATOM 783 N N . GLU A 1 106 ? 5.879 26 15.148 1 97.56 106 GLU A N 1
ATOM 784 C CA . GLU A 1 106 ? 6.527 24.75 14.781 1 97.56 106 GLU A CA 1
ATOM 785 C C . GLU A 1 106 ? 6.297 23.672 15.844 1 97.56 106 GLU A C 1
ATOM 787 O O . GLU A 1 106 ? 6.086 22.516 15.516 1 97.56 106 GLU A O 1
ATOM 792 N N . GLU A 1 107 ? 6.352 24.078 17.094 1 98 107 GLU A N 1
ATOM 793 C CA . GLU A 1 107 ? 6.148 23.141 18.188 1 98 107 GLU A CA 1
ATOM 794 C C . GLU A 1 107 ? 4.773 22.484 18.109 1 98 107 GLU A C 1
ATOM 796 O O . GLU A 1 107 ? 4.652 21.266 18.219 1 98 107 GLU A O 1
ATOM 801 N N . THR A 1 108 ? 3.775 23.312 17.875 1 98.25 108 THR A N 1
ATOM 802 C CA . THR A 1 108 ? 2.414 22.797 17.75 1 98.25 108 THR A CA 1
ATOM 803 C C . THR A 1 108 ? 2.297 21.844 16.562 1 98.25 108 THR A C 1
ATOM 805 O O . THR A 1 108 ? 1.765 20.75 16.688 1 98.25 108 THR A O 1
ATOM 808 N N . LEU A 1 109 ? 2.842 22.219 15.453 1 98.5 109 LEU A N 1
ATOM 809 C CA . LEU A 1 109 ? 2.725 21.422 14.227 1 98.5 109 LEU A CA 1
ATOM 810 C C . LEU A 1 109 ? 3.475 20.109 14.359 1 98.5 109 LEU A C 1
ATOM 812 O O . LEU A 1 109 ? 3.018 19.078 13.859 1 98.5 109 LEU A O 1
ATOM 816 N N . ARG A 1 110 ? 4.57 20.109 15.016 1 98.38 110 ARG A N 1
ATOM 817 C CA . ARG A 1 110 ? 5.328 18.875 15.234 1 98.38 110 ARG A CA 1
ATOM 818 C C . ARG A 1 110 ? 4.555 17.906 16.125 1 98.38 110 ARG A C 1
ATOM 820 O O . ARG A 1 110 ? 4.535 16.703 15.875 1 98.38 110 ARG A O 1
ATOM 827 N N . THR A 1 111 ? 3.951 18.438 17.156 1 98.5 111 THR A N 1
ATOM 828 C CA . THR A 1 111 ? 3.145 17.609 18.047 1 98.5 111 THR A CA 1
ATOM 829 C C . THR A 1 111 ? 1.99 16.969 17.281 1 98.5 111 THR A C 1
ATOM 831 O O . THR A 1 111 ? 1.733 15.773 17.422 1 98.5 111 THR A O 1
ATOM 834 N N . LEU A 1 112 ? 1.316 17.75 16.484 1 98.56 112 LEU A N 1
ATOM 835 C CA . LEU A 1 112 ? 0.18 17.25 15.719 1 98.56 112 LEU A CA 1
ATOM 836 C C . LEU A 1 112 ? 0.636 16.234 14.664 1 98.56 112 LEU A C 1
ATOM 838 O O . LEU A 1 112 ? -0.064 15.266 14.383 1 98.56 112 LEU A O 1
ATOM 842 N N . SER A 1 113 ? 1.798 16.484 14.031 1 98.69 113 SER A N 1
ATOM 843 C CA . SER A 1 113 ? 2.373 15.547 13.078 1 98.69 113 SER A CA 1
ATOM 844 C C . SER A 1 113 ? 2.676 14.203 13.742 1 98.69 113 SER A C 1
ATOM 846 O O . SER A 1 113 ? 2.424 13.148 13.156 1 98.69 113 SER A O 1
ATOM 848 N N . GLU A 1 114 ? 3.225 14.234 14.961 1 98.31 114 GLU A N 1
ATOM 849 C CA . GLU A 1 114 ? 3.504 13.016 15.711 1 98.31 114 GLU A CA 1
ATOM 850 C C . GLU A 1 114 ? 2.221 12.242 16 1 98.31 114 GLU A C 1
ATOM 852 O O . GLU A 1 114 ? 2.199 11.016 15.93 1 98.31 114 GLU A O 1
ATOM 857 N N . ARG A 1 115 ? 1.191 12.93 16.328 1 98.12 115 ARG A N 1
ATOM 858 C CA . ARG A 1 115 ? -0.104 12.297 16.547 1 98.12 115 ARG A CA 1
ATOM 859 C C . ARG A 1 115 ? -0.613 11.633 15.273 1 98.12 115 ARG A C 1
ATOM 861 O O . ARG A 1 115 ? -1.136 10.516 15.32 1 98.12 115 ARG A O 1
ATOM 868 N N . ALA A 1 116 ? -0.449 12.336 14.172 1 97.81 116 ALA A N 1
ATOM 869 C CA . ALA A 1 116 ? -0.874 11.781 12.891 1 97.81 116 ALA A CA 1
ATOM 870 C C . ALA A 1 116 ? -0.146 10.469 12.586 1 97.81 116 ALA A C 1
ATOM 872 O O . ALA A 1 116 ? -0.755 9.508 12.117 1 97.81 116 ALA A O 1
ATOM 873 N N . GLU A 1 117 ? 1.137 10.484 12.859 1 97.5 117 GLU A N 1
ATOM 874 C CA . GLU A 1 117 ? 1.931 9.281 12.648 1 97.5 117 GLU A CA 1
ATOM 875 C C . GLU A 1 117 ? 1.427 8.125 13.508 1 97.5 117 GLU A C 1
ATOM 877 O O . GLU A 1 117 ? 1.36 6.984 13.055 1 97.5 117 GLU A O 1
ATOM 882 N N . GLN A 1 118 ? 1.035 8.414 14.711 1 96 118 GLN A N 1
ATOM 883 C CA . GLN A 1 118 ? 0.587 7.402 15.664 1 96 118 GLN A CA 1
ATOM 884 C C . GLN A 1 118 ? -0.813 6.906 15.32 1 96 118 GLN A C 1
ATOM 886 O O . GLN A 1 118 ? -1.14 5.738 15.555 1 96 118 GLN A O 1
ATOM 891 N N . PHE A 1 119 ? -1.59 7.758 14.695 1 95.81 119 PHE A N 1
ATOM 892 C CA . PHE A 1 119 ? -3.002 7.434 14.531 1 95.81 119 PHE A CA 1
ATOM 893 C C . PHE A 1 119 ? -3.281 6.922 13.125 1 95.81 119 PHE A C 1
ATOM 895 O O . PHE A 1 119 ? -4.359 6.391 12.852 1 95.81 119 PHE A O 1
ATOM 902 N N . CYS A 1 120 ? -2.404 7.09 12.211 1 95.81 120 CYS A N 1
ATOM 903 C CA . CYS A 1 120 ? -2.564 6.621 10.844 1 95.81 120 CYS A CA 1
ATOM 904 C C . CYS A 1 120 ? -2.746 5.105 10.805 1 95.81 120 CYS A C 1
ATOM 906 O O . CYS A 1 120 ? -1.81 4.359 11.086 1 95.81 120 CYS A O 1
ATOM 908 N N . PRO A 1 121 ? -3.93 4.633 10.383 1 96.88 121 PRO A N 1
ATOM 909 C CA . PRO A 1 121 ? -4.18 3.191 10.438 1 96.88 121 PRO A CA 1
ATOM 910 C C . PRO A 1 121 ? -3.289 2.4 9.484 1 96.88 121 PRO A C 1
ATOM 912 O O . PRO A 1 121 ? -2.861 1.291 9.812 1 96.88 121 PRO A O 1
ATOM 915 N N . ILE A 1 122 ? -3.041 2.896 8.344 1 98.06 122 ILE A N 1
ATOM 916 C CA . ILE A 1 122 ? -2.203 2.184 7.383 1 98.06 122 ILE A CA 1
ATOM 917 C C . ILE A 1 122 ? -0.766 2.129 7.895 1 98.06 122 ILE A C 1
ATOM 919 O O . ILE A 1 122 ? -0.112 1.085 7.82 1 98.06 122 ILE A O 1
ATOM 923 N N . GLY A 1 123 ? -0.258 3.275 8.383 1 98.12 123 GLY A N 1
ATOM 924 C CA . GLY A 1 123 ? 1.071 3.277 8.969 1 98.12 123 GLY A CA 1
ATOM 925 C C . GLY A 1 123 ? 1.236 2.252 10.078 1 98.12 123 GLY A C 1
ATOM 926 O O . GLY A 1 123 ? 2.299 1.641 10.211 1 98.12 123 GLY A O 1
ATOM 927 N N . ARG A 1 124 ? 0.245 2.021 10.867 1 97.62 124 ARG A N 1
ATOM 928 C CA . ARG A 1 124 ? 0.298 1.094 11.992 1 97.62 124 ARG A CA 1
ATOM 929 C C . ARG A 1 124 ? 0.371 -0.351 11.508 1 97.62 124 ARG A C 1
ATOM 931 O O . ARG A 1 124 ? 0.823 -1.233 12.242 1 97.62 124 ARG A O 1
ATOM 938 N N . THR A 1 125 ? -0.043 -0.622 10.312 1 98.12 125 THR A N 1
ATOM 939 C CA . THR A 1 125 ? -0.035 -1.991 9.805 1 98.12 125 THR A CA 1
ATOM 940 C C . THR A 1 125 ? 1.396 -2.486 9.617 1 98.12 125 THR A C 1
ATOM 942 O O . THR A 1 125 ? 1.644 -3.693 9.602 1 98.12 125 THR A O 1
ATOM 945 N N . VAL A 1 126 ? 2.33 -1.58 9.43 1 98.12 126 VAL A N 1
ATOM 946 C CA . VAL A 1 126 ? 3.693 -2.006 9.133 1 98.12 126 VAL A CA 1
ATOM 947 C C . VAL A 1 126 ? 4.582 -1.785 10.359 1 98.12 126 VAL A C 1
ATOM 949 O O . VAL A 1 126 ? 5.789 -2.025 10.312 1 98.12 126 VAL A O 1
ATOM 952 N N . ALA A 1 127 ? 3.979 -1.277 11.43 1 96.44 127 ALA A N 1
ATOM 953 C CA . ALA A 1 127 ? 4.73 -0.943 12.641 1 96.44 127 ALA A CA 1
ATOM 954 C C . ALA A 1 127 ? 5.418 -2.176 13.219 1 96.44 127 ALA A C 1
ATOM 956 O O . ALA A 1 127 ? 4.801 -3.236 13.344 1 96.44 127 ALA A O 1
ATOM 957 N N . GLY A 1 128 ? 6.746 -2.051 13.594 1 96.25 128 GLY A N 1
ATOM 958 C CA . GLY A 1 128 ? 7.492 -3.162 14.164 1 96.25 128 GLY A CA 1
ATOM 959 C C . GLY A 1 128 ? 8.156 -4.031 13.109 1 96.25 128 GLY A C 1
ATOM 960 O O . GLY A 1 128 ? 9.109 -4.758 13.414 1 96.25 128 GLY A O 1
ATOM 961 N N . ASN A 1 129 ? 7.695 -3.994 11.883 1 97.19 129 ASN A N 1
ATOM 962 C CA . ASN A 1 129 ? 8.25 -4.781 10.789 1 97.19 129 ASN A CA 1
ATOM 963 C C . ASN A 1 129 ? 9.133 -3.934 9.875 1 97.19 129 ASN A C 1
ATOM 965 O O . ASN A 1 129 ? 10.055 -4.449 9.242 1 97.19 129 ASN A O 1
ATOM 969 N N . VAL A 1 130 ? 8.797 -2.65 9.805 1 98.06 130 VAL A N 1
ATOM 970 C CA . VAL A 1 130 ? 9.477 -1.681 8.945 1 98.06 130 VAL A CA 1
ATOM 971 C C . VAL A 1 130 ? 9.875 -0.458 9.773 1 98.06 130 VAL A C 1
ATOM 973 O O . VAL A 1 130 ? 9.078 0.045 10.57 1 98.06 130 VAL A O 1
ATOM 976 N N . ALA A 1 131 ? 11.102 -0.037 9.672 1 98.12 131 ALA A N 1
ATOM 977 C CA . ALA A 1 131 ? 11.492 1.215 10.312 1 98.12 131 ALA A CA 1
ATOM 978 C C . ALA A 1 131 ? 10.797 2.406 9.664 1 98.12 131 ALA A C 1
ATOM 980 O O . ALA A 1 131 ? 11.016 2.693 8.484 1 98.12 131 ALA A O 1
ATOM 981 N N . LYS A 1 132 ? 9.992 3.057 10.422 1 98.12 132 LYS A N 1
ATOM 982 C CA . LYS A 1 132 ? 9.266 4.211 9.906 1 98.12 132 LYS A CA 1
ATOM 983 C C . LYS A 1 132 ? 9.734 5.5 10.57 1 98.12 132 LYS A C 1
ATOM 985 O O . LYS A 1 132 ? 9.969 5.531 11.781 1 98.12 132 LYS A O 1
ATOM 990 N N . SER A 1 133 ? 9.883 6.512 9.773 1 97.81 133 SER A N 1
ATOM 991 C CA . SER A 1 133 ? 10.234 7.82 10.312 1 97.81 133 SER A CA 1
ATOM 992 C C . SER A 1 133 ? 9.508 8.938 9.578 1 97.81 133 SER A C 1
ATOM 994 O O . SER A 1 133 ? 9.227 8.82 8.383 1 97.81 133 SER A O 1
ATOM 996 N N . VAL A 1 134 ? 9.195 9.961 10.297 1 98.44 134 VAL A N 1
ATOM 997 C CA . VAL A 1 134 ? 8.578 11.172 9.766 1 98.44 134 VAL A CA 1
ATOM 998 C C . VAL A 1 134 ? 9.367 12.398 10.227 1 98.44 134 VAL A C 1
ATOM 1000 O O . VAL A 1 134 ? 9.648 12.547 11.422 1 98.44 134 VAL A O 1
ATOM 1003 N N . ARG A 1 135 ? 9.75 13.211 9.305 1 98.5 135 ARG A N 1
ATOM 1004 C CA . ARG A 1 135 ? 10.422 14.469 9.625 1 98.5 135 ARG A CA 1
ATOM 1005 C C . ARG A 1 135 ? 9.703 15.656 8.992 1 98.5 135 ARG A C 1
ATOM 1007 O O . ARG A 1 135 ? 9.836 15.898 7.793 1 98.5 135 ARG A O 1
ATOM 1014 N N . LEU A 1 136 ? 9.117 16.438 9.828 1 98.69 136 LEU A N 1
ATOM 1015 C CA . LEU A 1 136 ? 8.281 17.547 9.375 1 98.69 136 LEU A CA 1
ATOM 1016 C C . LEU A 1 136 ? 9.117 18.797 9.156 1 98.69 136 LEU A C 1
ATOM 1018 O O . LEU A 1 136 ? 9.969 19.141 9.977 1 98.69 136 LEU A O 1
ATOM 1022 N N . THR A 1 137 ? 8.906 19.453 8.031 1 98.56 137 THR A N 1
ATOM 1023 C CA . THR A 1 137 ? 9.422 20.797 7.773 1 98.56 137 THR A CA 1
ATOM 1024 C C . THR A 1 137 ? 8.297 21.828 7.805 1 98.56 137 THR A C 1
ATOM 1026 O O . THR A 1 137 ? 7.281 21.656 7.129 1 98.56 137 THR A O 1
ATOM 1029 N N . VAL A 1 138 ? 8.508 22.812 8.594 1 98.06 138 VAL A N 1
ATOM 1030 C CA . VAL A 1 138 ? 7.516 23.875 8.695 1 98.06 138 VAL A CA 1
ATOM 1031 C C . VAL A 1 138 ? 8.031 25.141 7.992 1 98.06 138 VAL A C 1
ATOM 1033 O O . VAL A 1 138 ? 9.164 25.547 8.219 1 98.06 138 VAL A O 1
ATOM 1036 N N . VAL A 1 139 ? 7.215 25.656 7.156 1 96.69 139 VAL A N 1
ATOM 1037 C CA . VAL A 1 139 ? 7.539 26.891 6.43 1 96.69 139 VAL A CA 1
ATOM 1038 C C . VAL A 1 139 ? 6.508 27.969 6.746 1 96.69 139 VAL A C 1
ATOM 1040 O O . VAL A 1 139 ? 5.305 27.703 6.746 1 96.69 139 VAL A O 1
ATOM 1043 N N . ALA A 1 140 ? 6.914 29.203 7.043 1 94.44 140 ALA A N 1
ATOM 1044 C CA . ALA A 1 140 ? 6 30.328 7.25 1 94.44 140 ALA A CA 1
ATOM 1045 C C . ALA A 1 140 ? 5.414 30.812 5.93 1 94.44 140 ALA A C 1
ATOM 1047 O O . ALA A 1 140 ? 6.07 30.75 4.887 1 94.44 140 ALA A O 1
ATOM 1048 N N . PRO A 1 141 ? 4.133 31.25 6.023 1 92.56 141 PRO A N 1
ATOM 1049 C CA . PRO A 1 141 ? 3.549 31.781 4.789 1 92.56 141 PRO A CA 1
ATOM 1050 C C . PRO A 1 141 ? 4.277 33.031 4.281 1 92.56 141 PRO A C 1
ATOM 1052 O O . PRO A 1 141 ? 4.887 33.75 5.07 1 92.56 141 PRO A O 1
ATOM 1055 N N . ASP A 1 142 ? 4.41 33.125 2.867 1 80.06 142 ASP A N 1
ATOM 1056 C CA . ASP A 1 142 ? 5.031 34.312 2.301 1 80.06 142 ASP A CA 1
ATOM 1057 C C . ASP A 1 142 ? 4.25 35.562 2.68 1 80.06 142 ASP A C 1
ATOM 1059 O O . ASP A 1 142 ? 3.02 35.531 2.75 1 80.06 142 ASP A O 1
ATOM 1063 N N . SER A 1 143 ? 4.754 36.562 3.408 1 64.44 143 SER A N 1
ATOM 1064 C CA . SER A 1 143 ? 4.152 37.875 3.705 1 64.44 143 SER A CA 1
ATOM 1065 C C . SER A 1 143 ? 3.41 38.438 2.494 1 64.44 143 SER A C 1
ATOM 1067 O O . SER A 1 143 ? 3.799 38.188 1.352 1 64.44 143 SER A O 1
ATOM 1069 N N . MET B 1 1 ? 20.703 -2.27 -2.539 1 70.19 1 MET B N 1
ATOM 1070 C CA . MET B 1 1 ? 19.562 -1.6 -1.933 1 70.19 1 MET B CA 1
ATOM 1071 C C . MET B 1 1 ? 18.766 -0.828 -2.98 1 70.19 1 MET B C 1
ATOM 1073 O O . MET B 1 1 ? 19.344 -0.135 -3.818 1 70.19 1 MET B O 1
ATOM 1077 N N . SER B 1 2 ? 17.469 -1.147 -3.072 1 85.44 2 SER B N 1
ATOM 1078 C CA . SER B 1 2 ? 16.609 -0.453 -4.02 1 85.44 2 SER B CA 1
ATOM 1079 C C . SER B 1 2 ? 15.695 0.544 -3.311 1 85.44 2 SER B C 1
ATOM 1081 O O . SER B 1 2 ? 15.352 0.355 -2.143 1 85.44 2 SER B O 1
ATOM 1083 N N . GLN B 1 3 ? 15.641 1.735 -4.062 1 88.06 3 GLN B N 1
ATOM 1084 C CA . GLN B 1 3 ? 14.812 2.785 -3.477 1 88.06 3 GLN B CA 1
ATOM 1085 C C . GLN B 1 3 ? 13.695 3.203 -4.426 1 88.06 3 GLN B C 1
ATOM 1087 O O . GLN B 1 3 ? 13.883 3.232 -5.645 1 88.06 3 GLN B O 1
ATOM 1092 N N . THR B 1 4 ? 12.555 3.455 -3.854 1 91.19 4 THR B N 1
ATOM 1093 C CA . THR B 1 4 ? 11.453 4.105 -4.559 1 91.19 4 THR B CA 1
ATOM 1094 C C . THR B 1 4 ? 11.078 5.414 -3.879 1 91.19 4 THR B C 1
ATOM 1096 O O . THR B 1 4 ? 11.148 5.531 -2.654 1 91.19 4 THR B O 1
ATOM 1099 N N . HIS B 1 5 ? 10.688 6.406 -4.754 1 94.12 5 HIS B N 1
ATOM 1100 C CA . HIS B 1 5 ? 10.328 7.727 -4.25 1 94.12 5 HIS B CA 1
ATOM 1101 C C . HIS B 1 5 ? 8.945 8.148 -4.742 1 94.12 5 HIS B C 1
AT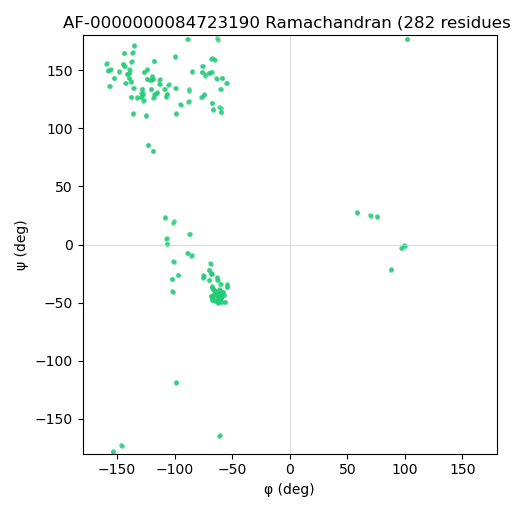OM 1103 O O . HIS B 1 5 ? 8.539 7.781 -5.844 1 94.12 5 HIS B O 1
ATOM 1109 N N . ILE B 1 6 ? 8.273 8.945 -3.844 1 95.62 6 ILE B N 1
ATOM 1110 C CA . ILE B 1 6 ? 7.027 9.562 -4.281 1 95.62 6 ILE B CA 1
ATOM 1111 C C . ILE B 1 6 ? 6.973 11.016 -3.818 1 95.62 6 ILE B C 1
ATOM 1113 O O . ILE B 1 6 ? 7.719 11.414 -2.92 1 95.62 6 ILE B O 1
ATOM 1117 N N . LYS B 1 7 ? 6.164 11.719 -4.531 1 97.12 7 LYS B N 1
ATOM 1118 C CA . LYS B 1 7 ? 5.703 13.039 -4.102 1 97.12 7 LYS B CA 1
ATOM 1119 C C . LYS B 1 7 ? 4.188 13.062 -3.939 1 97.12 7 LYS B C 1
ATOM 1121 O O . LYS B 1 7 ? 3.461 12.453 -4.73 1 97.12 7 LYS B O 1
ATOM 1126 N N . ALA B 1 8 ? 3.775 13.781 -2.934 1 97.56 8 ALA B N 1
ATOM 1127 C CA . ALA B 1 8 ? 2.336 13.844 -2.688 1 97.56 8 ALA B CA 1
ATOM 1128 C C . ALA B 1 8 ? 1.934 15.219 -2.166 1 97.56 8 ALA B C 1
ATOM 1130 O O . ALA B 1 8 ? 2.768 15.961 -1.641 1 97.56 8 ALA B O 1
ATOM 1131 N N . ARG B 1 9 ? 0.716 15.5 -2.404 1 97.44 9 ARG B N 1
ATOM 1132 C CA . ARG B 1 9 ? 0.107 16.719 -1.893 1 97.44 9 ARG B CA 1
ATOM 1133 C C . ARG B 1 9 ? -1.308 16.469 -1.388 1 97.44 9 ARG B C 1
ATOM 1135 O O . ARG B 1 9 ? -1.977 15.539 -1.852 1 97.44 9 ARG B O 1
ATOM 1142 N N . TRP B 1 10 ? -1.662 17.266 -0.427 1 95.88 10 TRP B N 1
ATOM 1143 C CA . TRP B 1 10 ? -2.992 17.156 0.162 1 95.88 10 TRP B CA 1
ATOM 1144 C C . TRP B 1 10 ? -3.596 18.516 0.437 1 95.88 10 TRP B C 1
ATOM 1146 O O . TRP B 1 10 ? -2.887 19.453 0.833 1 95.88 10 TRP B O 1
ATOM 1156 N N . LYS B 1 11 ? -4.859 18.562 0.222 1 94.56 11 LYS B N 1
ATOM 1157 C CA . LYS B 1 11 ? -5.609 19.766 0.543 1 94.56 11 LYS B CA 1
ATOM 1158 C C . LYS B 1 11 ? -6.879 19.438 1.321 1 94.56 11 LYS B C 1
ATOM 1160 O O . LYS B 1 11 ? -7.676 18.594 0.894 1 94.56 11 LYS B O 1
ATOM 1165 N N . GLY B 1 12 ? -6.969 20.156 2.508 1 90.19 12 GLY B N 1
ATOM 1166 C CA . GLY B 1 12 ? -8.211 20.047 3.25 1 90.19 12 GLY B CA 1
ATOM 1167 C C . GLY B 1 12 ? -8.125 19.109 4.434 1 90.19 12 GLY B C 1
ATOM 1168 O O . GLY B 1 12 ? -7.023 18.719 4.844 1 90.19 12 GLY B O 1
ATOM 1169 N N . GLY B 1 13 ? -9.219 19.016 5.191 1 86.81 13 GLY B N 1
ATOM 1170 C CA . GLY B 1 13 ? -9.406 18.078 6.285 1 86.81 13 GLY B CA 1
ATOM 1171 C C . GLY B 1 13 ? -10.203 16.844 5.891 1 86.81 13 GLY B C 1
ATOM 1172 O O . GLY B 1 13 ? -9.898 16.188 4.898 1 86.81 13 GLY B O 1
ATOM 1173 N N . THR B 1 14 ? -11.344 16.844 6.688 1 80.5 14 THR B N 1
ATOM 1174 C CA . THR B 1 14 ? -12.312 15.82 6.301 1 80.5 14 THR B CA 1
ATOM 1175 C C . THR B 1 14 ? -12.914 16.125 4.934 1 80.5 14 THR B C 1
ATOM 1177 O O . THR B 1 14 ? -13.305 17.266 4.668 1 80.5 14 THR B O 1
ATOM 1180 N N . GLY B 1 15 ? -12.82 15.312 3.984 1 82.56 15 GLY B N 1
ATOM 1181 C CA . GLY B 1 15 ? -13.328 15.57 2.648 1 82.56 15 GLY B CA 1
ATOM 1182 C C . GLY B 1 15 ? -12.266 16.078 1.691 1 82.56 15 GLY B C 1
ATOM 1183 O O . GLY B 1 15 ? -12.578 16.484 0.569 1 82.56 15 GLY B O 1
ATOM 1184 N N . GLY B 1 16 ? -11.141 16.266 2.184 1 90.06 16 GLY B N 1
ATOM 1185 C CA . GLY B 1 16 ? -10.047 16.734 1.348 1 90.06 16 GLY B CA 1
ATOM 1186 C C . GLY B 1 16 ? -9.688 15.773 0.233 1 90.06 16 GLY B C 1
ATOM 1187 O O . GLY B 1 16 ? -10.375 14.773 0.03 1 90.06 16 GLY B O 1
ATOM 1188 N N . SER B 1 17 ? -8.781 16.25 -0.521 1 93.12 17 SER B N 1
ATOM 1189 C CA . SER B 1 17 ? -8.266 15.43 -1.613 1 93.12 17 SER B CA 1
ATOM 1190 C C . SER B 1 17 ? -6.773 15.664 -1.822 1 93.12 17 SER B C 1
ATOM 1192 O O . SER B 1 17 ? -6.203 16.609 -1.278 1 93.12 17 SER B O 1
ATOM 1194 N N . GLY B 1 18 ? -6.191 14.734 -2.564 1 94.69 18 GLY B N 1
ATOM 1195 C CA . GLY B 1 18 ? -4.762 14.836 -2.812 1 94.69 18 GLY B CA 1
ATOM 1196 C C . GLY B 1 18 ? -4.332 14.18 -4.105 1 94.69 18 GLY B C 1
ATOM 1197 O O . GLY B 1 18 ? -5.172 13.727 -4.891 1 94.69 18 GLY B O 1
ATOM 1198 N N . PHE B 1 19 ? -3.059 14.266 -4.254 1 95.75 19 PHE B N 1
ATOM 1199 C CA . PHE B 1 19 ? -2.428 13.711 -5.449 1 95.75 19 PHE B CA 1
ATOM 1200 C C . PHE B 1 19 ? -1.086 13.07 -5.105 1 95.75 19 PHE B C 1
ATOM 1202 O O . PHE B 1 19 ? -0.343 13.594 -4.27 1 95.75 19 PHE B O 1
ATOM 1209 N N . LEU B 1 20 ? -0.858 11.906 -5.75 1 95.69 20 LEU B N 1
ATOM 1210 C CA . LEU B 1 20 ? 0.397 11.188 -5.562 1 95.69 20 LEU B CA 1
ATOM 1211 C C . LEU B 1 20 ? 1.086 10.945 -6.902 1 95.69 20 LEU B C 1
ATOM 1213 O O . LEU B 1 20 ? 0.425 10.648 -7.898 1 95.69 20 LEU B O 1
ATOM 1217 N N . GLN B 1 21 ? 2.389 11.062 -6.832 1 94.88 21 GLN B N 1
ATOM 1218 C CA . GLN B 1 21 ? 3.209 10.758 -8 1 94.88 21 GLN B CA 1
ATOM 1219 C C . GLN B 1 21 ? 4.457 9.977 -7.605 1 94.88 21 GLN B C 1
ATOM 1221 O O . GLN B 1 21 ? 5.203 10.391 -6.719 1 94.88 21 GLN B O 1
ATOM 1226 N N . ALA B 1 22 ? 4.645 8.859 -8.258 1 90.12 22 ALA B N 1
ATOM 1227 C CA . ALA B 1 22 ? 5.859 8.078 -8.047 1 90.12 22 ALA B CA 1
ATOM 1228 C C . ALA B 1 22 ? 6.871 8.328 -9.164 1 90.12 22 ALA B C 1
ATOM 1230 O O . ALA B 1 22 ? 6.508 8.812 -10.242 1 90.12 22 ALA B O 1
ATOM 1231 N N . SER B 1 23 ? 8.133 8.008 -8.961 1 77.06 23 SER B N 1
ATOM 1232 C CA . SER B 1 23 ? 9.219 8.25 -9.898 1 77.06 23 SER B CA 1
ATOM 1233 C C . SER B 1 23 ? 9.078 7.387 -11.148 1 77.06 23 SER B C 1
ATOM 1235 O O . SER B 1 23 ? 9.586 7.738 -12.219 1 77.06 23 SER B O 1
ATOM 1237 N N . GLU B 1 24 ? 8.422 6.273 -11.047 1 72.5 24 GLU B N 1
ATOM 1238 C CA . GLU B 1 24 ? 8.305 5.355 -12.172 1 72.5 24 GLU B CA 1
ATOM 1239 C C . GLU B 1 24 ? 7.113 5.723 -13.055 1 72.5 24 GLU B C 1
ATOM 1241 O O . GLU B 1 24 ? 6.742 4.965 -13.953 1 72.5 24 GLU B O 1
ATOM 1246 N N . GLY B 1 25 ? 6.527 6.859 -12.789 1 76.62 25 GLY B N 1
ATOM 1247 C CA . GLY B 1 25 ? 5.48 7.355 -13.672 1 76.62 25 GLY B CA 1
ATOM 1248 C C . GLY B 1 25 ? 4.082 7.074 -13.148 1 76.62 25 GLY B C 1
ATOM 1249 O O . GLY B 1 25 ? 3.094 7.504 -13.742 1 76.62 25 GLY B O 1
ATOM 1250 N N . PHE B 1 26 ? 3.967 6.477 -12.094 1 87.25 26 PHE B N 1
ATOM 1251 C CA . PHE B 1 26 ? 2.67 6.234 -11.477 1 87.25 26 PHE B CA 1
ATOM 1252 C C . PHE B 1 26 ? 2.145 7.496 -10.805 1 87.25 26 PHE B C 1
ATOM 1254 O O . PHE B 1 26 ? 2.881 8.172 -10.086 1 87.25 26 PHE B O 1
ATOM 1261 N N . GLU B 1 27 ? 0.907 7.82 -11.203 1 92.19 27 GLU B N 1
ATOM 1262 C CA . GLU B 1 27 ? 0.247 8.938 -10.539 1 92.19 27 GLU B CA 1
ATOM 1263 C C . GLU B 1 27 ? -1.229 8.641 -10.289 1 92.19 27 GLU B C 1
ATOM 1265 O O . GLU B 1 27 ? -1.86 7.922 -11.07 1 92.19 27 GLU B O 1
ATOM 1270 N N . THR B 1 28 ? -1.741 9.164 -9.234 1 92.12 28 THR B N 1
ATOM 1271 C CA . THR B 1 28 ? -3.156 8.969 -8.945 1 92.12 28 THR B CA 1
ATOM 1272 C C . THR B 1 28 ? -3.67 10.062 -8.008 1 92.12 28 THR B C 1
ATOM 1274 O O . THR B 1 28 ? -2.908 10.609 -7.211 1 92.12 28 THR B O 1
ATOM 1277 N N . ARG B 1 29 ? -4.996 10.367 -8.195 1 93.25 29 ARG B N 1
ATOM 1278 C CA . ARG B 1 29 ? -5.699 11.133 -7.176 1 93.25 29 ARG B CA 1
ATOM 1279 C C . ARG B 1 29 ? -6.027 10.266 -5.965 1 93.25 29 ARG B C 1
ATOM 1281 O O . ARG B 1 29 ? -6.176 9.047 -6.09 1 93.25 29 ARG B O 1
ATOM 1288 N N . VAL B 1 30 ? -6.145 10.945 -4.801 1 93 30 VAL B N 1
ATOM 1289 C CA . VAL B 1 30 ? -6.461 10.211 -3.584 1 93 30 VAL B CA 1
ATOM 1290 C C . VAL B 1 30 ? -7.492 10.977 -2.764 1 93 30 VAL B C 1
ATOM 1292 O O . VAL B 1 30 ? -7.469 12.211 -2.725 1 93 30 VAL B O 1
ATOM 1295 N N . THR B 1 31 ? -8.406 10.258 -2.189 1 90.75 31 THR B N 1
ATOM 1296 C CA . THR B 1 31 ? -9.422 10.805 -1.289 1 90.75 31 THR B CA 1
ATOM 1297 C C . THR B 1 31 ? -9.578 9.922 -0.055 1 90.75 31 THR B C 1
ATOM 1299 O O . THR B 1 31 ? -9 8.836 0.017 1 90.75 31 THR B O 1
ATOM 1302 N N . LEU B 1 32 ? -10.352 10.43 0.92 1 87.69 32 LEU B N 1
ATOM 1303 C CA . LEU B 1 32 ? -10.82 9.57 2.006 1 87.69 32 LEU B CA 1
ATOM 1304 C C . LEU B 1 32 ? -11.859 8.578 1.504 1 87.69 32 LEU B C 1
ATOM 1306 O O . LEU B 1 32 ? -12.641 8.891 0.597 1 87.69 32 LEU B O 1
ATOM 1310 N N . PRO B 1 33 ? -11.859 7.402 2.131 1 82.19 33 PRO B N 1
ATOM 1311 C CA . PRO B 1 33 ? -12.938 6.48 1.771 1 82.19 33 PRO B CA 1
ATOM 1312 C C . PRO B 1 33 ? -14.312 6.992 2.188 1 82.19 33 PRO B C 1
ATOM 1314 O O . PRO B 1 33 ? -14.422 7.801 3.113 1 82.19 33 PRO B O 1
ATOM 1317 N N . LYS B 1 34 ? -15.305 6.414 1.5 1 80.06 34 LYS B N 1
ATOM 1318 C CA . LYS B 1 34 ? -16.672 6.84 1.776 1 80.06 34 LYS B CA 1
ATOM 1319 C C . LYS B 1 34 ? -17.047 6.59 3.236 1 80.06 34 LYS B C 1
ATOM 1321 O O . LYS B 1 34 ? -17.719 7.406 3.857 1 80.06 34 LYS B O 1
ATOM 1326 N N . ASP B 1 35 ? -16.547 5.586 3.766 1 79.5 35 ASP B N 1
ATOM 1327 C CA . ASP B 1 35 ? -16.844 5.215 5.145 1 79.5 35 ASP B CA 1
ATOM 1328 C C . ASP B 1 35 ? -16.234 6.211 6.125 1 79.5 35 ASP B C 1
ATOM 1330 O O . ASP B 1 35 ? -16.641 6.266 7.293 1 79.5 35 ASP B O 1
ATOM 1334 N N . PHE B 1 36 ? -15.273 7.035 5.633 1 77.19 36 PHE B N 1
ATOM 1335 C CA . PHE B 1 36 ? -14.672 8.094 6.434 1 77.19 36 PHE B CA 1
ATOM 1336 C C . PHE B 1 36 ? -15.141 9.461 5.957 1 77.19 36 PHE B C 1
ATOM 1338 O O . PHE B 1 36 ? -14.398 10.445 6.051 1 77.19 36 PHE B O 1
ATOM 1345 N N . GLN B 1 37 ? -16.234 9.43 5.355 1 75.94 37 GLN B N 1
ATOM 1346 C CA . GLN B 1 37 ? -16.906 10.633 4.887 1 75.94 37 GLN B CA 1
ATOM 1347 C C . GLN B 1 37 ? -16.141 11.273 3.729 1 75.94 37 GLN B C 1
ATOM 1349 O O . GLN B 1 37 ? -16.125 12.5 3.592 1 75.94 37 GLN B O 1
ATOM 1354 N N . GLY B 1 38 ? -15.422 10.469 3.076 1 76.94 38 GLY B N 1
ATOM 1355 C CA . GLY B 1 38 ? -14.742 10.961 1.89 1 76.94 38 GLY B CA 1
ATOM 1356 C C . GLY B 1 38 ? -15.57 10.836 0.628 1 76.94 38 GLY B C 1
ATOM 1357 O O . GLY B 1 38 ? -16.719 10.391 0.677 1 76.94 38 GLY B O 1
ATOM 1358 N N . LEU B 1 39 ? -15.016 11.344 -0.507 1 71.06 39 LEU B N 1
ATOM 1359 C CA . LEU B 1 39 ? -15.688 11.344 -1.801 1 71.06 39 LEU B CA 1
ATOM 1360 C C . LEU B 1 39 ? -15.68 9.953 -2.418 1 71.06 39 LEU B C 1
ATOM 1362 O O . LEU B 1 39 ? -16.578 9.602 -3.178 1 71.06 39 LEU B O 1
ATOM 1366 N N . GLY B 1 40 ? -14.758 9.234 -2.062 1 64.44 40 GLY B N 1
ATOM 1367 C CA . GLY B 1 40 ? -14.648 7.875 -2.564 1 64.44 40 GLY B CA 1
ATOM 1368 C C . GLY B 1 40 ? -14.562 7.801 -4.078 1 64.44 40 GLY B C 1
ATOM 1369 O O . GLY B 1 40 ? -14.977 6.809 -4.68 1 64.44 40 GLY B O 1
ATOM 1370 N N . GLU B 1 41 ? -14.086 8.766 -4.711 1 76.31 41 GLU B N 1
ATOM 1371 C CA . GLU B 1 41 ? -14.094 8.82 -6.168 1 76.31 41 GLU B CA 1
ATOM 1372 C C . GLU B 1 41 ? -12.695 8.594 -6.734 1 76.31 41 GLU B C 1
ATOM 1374 O O . GLU B 1 41 ? -12.492 8.656 -7.949 1 76.31 41 GLU B O 1
ATOM 1379 N N . ALA B 1 42 ? -11.828 8.305 -5.91 1 86.44 42 ALA B N 1
ATOM 1380 C CA . ALA B 1 42 ? -10.438 8.07 -6.301 1 86.44 42 ALA B CA 1
ATOM 1381 C C . ALA B 1 42 ? -9.789 7.02 -5.41 1 86.44 42 ALA B C 1
ATOM 1383 O O . ALA B 1 42 ? -10.477 6.297 -4.684 1 86.44 42 ALA B O 1
ATOM 1384 N N . ALA B 1 43 ? -8.508 6.852 -5.594 1 92.25 43 ALA B N 1
ATOM 1385 C CA . ALA B 1 43 ? -7.785 5.91 -4.746 1 92.25 43 ALA B CA 1
ATOM 1386 C C . ALA B 1 43 ? -7.898 6.297 -3.273 1 92.25 43 ALA B C 1
ATOM 1388 O O . ALA B 1 43 ? -7.961 7.48 -2.939 1 92.25 43 ALA B O 1
ATOM 1389 N N . THR B 1 44 ? -7.984 5.32 -2.471 1 93.44 44 THR B N 1
ATOM 1390 C CA . THR B 1 44 ? -7.91 5.5 -1.025 1 93.44 44 THR B CA 1
ATOM 1391 C C . THR B 1 44 ? -6.703 4.762 -0.451 1 93.44 44 THR B C 1
ATOM 1393 O O . THR B 1 44 ? -6.195 3.822 -1.063 1 93.44 44 THR B O 1
ATOM 1396 N N . PRO B 1 45 ? -6.27 5.215 0.745 1 95 45 PRO B N 1
ATOM 1397 C CA . PRO B 1 45 ? -5.156 4.484 1.355 1 95 45 PRO B CA 1
ATOM 1398 C C . PRO B 1 45 ? -5.438 2.99 1.498 1 95 45 PRO B C 1
ATOM 1400 O O . PRO B 1 45 ? -4.531 2.168 1.318 1 95 45 PRO B O 1
ATOM 1403 N N . GLU B 1 46 ? -6.676 2.586 1.754 1 94.69 46 GLU B N 1
ATOM 1404 C CA . GLU B 1 46 ? -7.051 1.186 1.929 1 94.69 46 GLU B CA 1
ATOM 1405 C C . GLU B 1 46 ? -6.914 0.409 0.622 1 94.69 46 GLU B C 1
ATOM 1407 O O . GLU B 1 46 ? -6.363 -0.695 0.605 1 94.69 46 GLU B O 1
ATOM 1412 N N . ASN B 1 47 ? -7.445 0.981 -0.437 1 94.25 47 ASN B N 1
ATOM 1413 C CA . ASN B 1 47 ? -7.336 0.235 -1.687 1 94.25 47 ASN B CA 1
ATOM 1414 C C . ASN B 1 47 ? -5.898 0.197 -2.193 1 94.25 47 ASN B C 1
ATOM 1416 O O . ASN B 1 47 ? -5.477 -0.786 -2.805 1 94.25 47 ASN B O 1
ATOM 1420 N N . LEU B 1 48 ? -5.113 1.252 -1.901 1 96 48 LEU B N 1
ATOM 1421 C CA . LEU B 1 48 ? -3.699 1.248 -2.262 1 96 48 LEU B CA 1
ATOM 1422 C C . LEU B 1 48 ? -2.947 0.165 -1.495 1 96 48 LEU B C 1
ATOM 1424 O O . LEU B 1 48 ? -2.135 -0.56 -2.074 1 96 48 LEU B O 1
ATOM 1428 N N . LEU B 1 49 ? -3.186 0.011 -0.209 1 97.75 49 LEU B N 1
ATOM 1429 C CA . LEU B 1 49 ? -2.545 -1.034 0.583 1 97.75 49 LEU B CA 1
ATOM 1430 C C . LEU B 1 49 ? -2.928 -2.418 0.069 1 97.75 49 LEU B C 1
ATOM 1432 O O . LEU B 1 49 ? -2.061 -3.27 -0.141 1 97.75 49 LEU B O 1
ATOM 1436 N N . LEU B 1 50 ? -4.23 -2.613 -0.103 1 97.75 50 LEU B N 1
ATOM 1437 C CA . LEU B 1 50 ? -4.707 -3.896 -0.609 1 97.75 50 LEU B CA 1
ATOM 1438 C C . LEU B 1 50 ? -4.082 -4.215 -1.962 1 97.75 50 LEU B C 1
ATOM 1440 O O . LEU B 1 50 ? -3.674 -5.352 -2.211 1 97.75 50 LEU B O 1
ATOM 1444 N N . SER B 1 51 ? -3.99 -3.197 -2.787 1 96.94 51 SER B N 1
ATOM 1445 C CA . SER B 1 51 ? -3.385 -3.355 -4.105 1 96.94 51 SER B CA 1
ATOM 1446 C C . SER B 1 51 ? -1.914 -3.742 -3.994 1 96.94 51 SER B C 1
ATOM 1448 O O . SER B 1 51 ? -1.426 -4.574 -4.762 1 96.94 51 SER B O 1
ATOM 1450 N N . ALA B 1 52 ? -1.212 -3.137 -3.078 1 97.38 52 ALA B N 1
ATOM 1451 C CA . ALA B 1 52 ? 0.201 -3.445 -2.869 1 97.38 52 ALA B CA 1
ATOM 1452 C C . ALA B 1 52 ? 0.391 -4.906 -2.469 1 97.38 52 ALA B C 1
ATOM 1454 O O . ALA B 1 52 ? 1.202 -5.617 -3.064 1 97.38 52 ALA B O 1
ATOM 1455 N N . VAL B 1 53 ? -0.392 -5.41 -1.537 1 98.5 53 VAL B N 1
ATOM 1456 C CA . VAL B 1 53 ? -0.281 -6.773 -1.035 1 98.5 53 VAL B CA 1
ATOM 1457 C C . VAL B 1 53 ? -0.695 -7.762 -2.123 1 98.5 53 VAL B C 1
ATOM 1459 O O . VAL B 1 53 ? -0.008 -8.758 -2.361 1 98.5 53 VAL B O 1
ATOM 1462 N N . ALA B 1 54 ? -1.773 -7.453 -2.781 1 98.25 54 ALA B N 1
ATOM 1463 C CA . ALA B 1 54 ? -2.299 -8.328 -3.824 1 98.25 54 ALA B CA 1
ATOM 1464 C C . ALA B 1 54 ? -1.307 -8.469 -4.977 1 98.25 54 ALA B C 1
ATOM 1466 O O . ALA B 1 54 ? -1.033 -9.578 -5.441 1 98.25 54 ALA B O 1
ATOM 1467 N N . SER B 1 55 ? -0.799 -7.367 -5.461 1 96.62 55 SER B N 1
ATOM 1468 C CA . SER B 1 55 ? 0.12 -7.406 -6.594 1 96.62 55 SER B CA 1
ATOM 1469 C C . SER B 1 55 ? 1.417 -8.117 -6.23 1 96.62 55 SER B C 1
ATOM 1471 O O . SER B 1 55 ? 1.969 -8.867 -7.039 1 96.62 55 SER B O 1
ATOM 1473 N N . CYS B 1 56 ? 1.907 -7.871 -5.055 1 97 56 CYS B N 1
ATOM 1474 C CA . CYS B 1 56 ? 3.121 -8.555 -4.617 1 97 56 CYS B CA 1
ATOM 1475 C C . CYS B 1 56 ? 2.922 -10.062 -4.59 1 97 56 CYS B C 1
ATOM 1477 O O . CYS B 1 56 ? 3.799 -10.812 -5.016 1 97 56 CYS B O 1
ATOM 1479 N N . TYR B 1 57 ? 1.811 -10.508 -4.02 1 98.06 57 TYR B N 1
ATOM 1480 C CA . TYR B 1 57 ? 1.502 -11.93 -4.008 1 98.06 57 TYR B CA 1
ATOM 1481 C C . TYR B 1 57 ? 1.481 -12.5 -5.422 1 98.06 57 TYR B C 1
ATOM 1483 O O . TYR B 1 57 ? 2.102 -13.531 -5.695 1 98.06 57 TYR B O 1
ATOM 1491 N N . LEU B 1 58 ? 0.772 -11.859 -6.34 1 97.81 58 LEU B N 1
ATOM 1492 C CA . LEU B 1 58 ? 0.641 -12.344 -7.711 1 97.81 58 LEU B CA 1
ATOM 1493 C C . LEU B 1 58 ? 2.004 -12.438 -8.391 1 97.81 58 LEU B C 1
ATOM 1495 O O . LEU B 1 58 ? 2.309 -13.43 -9.055 1 97.81 58 LEU B O 1
ATOM 1499 N N . ILE B 1 59 ? 2.785 -11.445 -8.234 1 95.75 59 ILE B N 1
ATOM 1500 C CA . ILE B 1 59 ? 4.113 -11.398 -8.836 1 95.75 59 ILE B CA 1
ATOM 1501 C C . ILE B 1 59 ? 4.977 -12.523 -8.281 1 95.75 59 ILE B C 1
ATOM 1503 O O . ILE B 1 59 ? 5.602 -13.273 -9.039 1 95.75 59 ILE B O 1
ATOM 1507 N N . THR B 1 60 ? 5.016 -12.648 -6.953 1 96.12 60 THR B N 1
ATOM 1508 C CA . THR B 1 60 ? 5.809 -13.68 -6.301 1 96.12 60 THR B CA 1
ATOM 1509 C C . THR B 1 60 ? 5.359 -15.07 -6.746 1 96.12 60 THR B C 1
ATOM 1511 O O . THR B 1 60 ? 6.191 -15.93 -7.051 1 96.12 60 THR B O 1
ATOM 1514 N N . PHE B 1 61 ? 4.023 -15.266 -6.762 1 98.12 61 PHE B N 1
ATOM 1515 C CA . PHE B 1 61 ? 3.482 -16.547 -7.215 1 98.12 61 PHE B CA 1
ATOM 1516 C C . PHE B 1 61 ? 3.885 -16.812 -8.656 1 98.12 61 PHE B C 1
ATOM 1518 O O . PHE B 1 61 ? 4.344 -17.922 -8.977 1 98.12 61 PHE B O 1
ATOM 1525 N N . GLY B 1 62 ? 3.77 -15.82 -9.523 1 96.06 62 GLY B N 1
ATOM 1526 C CA . GLY B 1 62 ? 4.184 -15.961 -10.914 1 96.06 62 GLY B CA 1
ATOM 1527 C C . GLY B 1 62 ? 5.641 -16.359 -11.062 1 96.06 62 GLY B C 1
ATOM 1528 O O . GLY B 1 62 ? 5.977 -17.219 -11.867 1 96.06 62 GLY B O 1
ATOM 1529 N N . ILE B 1 63 ? 6.465 -15.766 -10.32 1 94.94 63 ILE B N 1
ATOM 1530 C CA . ILE B 1 63 ? 7.898 -16.047 -10.367 1 94.94 63 ILE B CA 1
ATOM 1531 C C . ILE B 1 63 ? 8.156 -17.484 -9.922 1 94.94 63 ILE B C 1
ATOM 1533 O O . ILE B 1 63 ? 8.93 -18.203 -10.547 1 94.94 63 ILE B O 1
ATOM 1537 N N . ILE B 1 64 ? 7.566 -17.859 -8.805 1 96.94 64 ILE B N 1
ATOM 1538 C CA . ILE B 1 64 ? 7.75 -19.203 -8.258 1 96.94 64 ILE B CA 1
ATOM 1539 C C . ILE B 1 64 ? 7.277 -20.25 -9.266 1 96.94 64 ILE B C 1
ATOM 1541 O O . ILE B 1 64 ? 7.938 -21.266 -9.469 1 96.94 64 ILE B O 1
ATOM 1545 N N . LEU B 1 65 ? 6.117 -19.969 -9.898 1 97.5 65 LEU B N 1
ATOM 1546 C CA . LEU B 1 65 ? 5.613 -20.875 -10.93 1 97.5 65 LEU B CA 1
ATOM 1547 C C . LEU B 1 65 ? 6.613 -21 -12.078 1 97.5 65 LEU B C 1
ATOM 1549 O O . LEU B 1 65 ? 6.895 -22.109 -12.547 1 97.5 65 LEU B O 1
ATOM 1553 N N . ASP B 1 66 ? 7.102 -19.922 -12.484 1 95 66 ASP B N 1
ATOM 1554 C CA . ASP B 1 66 ? 8.078 -19.875 -13.57 1 95 66 ASP B CA 1
ATOM 1555 C C . ASP B 1 66 ? 9.32 -20.688 -13.219 1 95 66 ASP B C 1
ATOM 1557 O O . ASP B 1 66 ? 9.773 -21.516 -14.008 1 95 66 ASP B O 1
ATOM 1561 N N . LYS B 1 67 ? 9.875 -20.484 -12.07 1 95.12 67 LYS B N 1
ATOM 1562 C CA . LYS B 1 67 ? 11.07 -21.188 -11.609 1 95.12 67 LYS B CA 1
ATOM 1563 C C . LYS B 1 67 ? 10.812 -22.688 -11.484 1 95.12 67 LYS B C 1
ATOM 1565 O O . LYS B 1 67 ? 11.719 -23.484 -11.711 1 95.12 67 LYS B O 1
ATOM 1570 N N . ALA B 1 68 ? 9.586 -23.031 -11.188 1 96.69 68 ALA B N 1
ATOM 1571 C CA . ALA B 1 68 ? 9.211 -24.422 -11.008 1 96.69 68 ALA B CA 1
ATOM 1572 C C . ALA B 1 68 ? 8.859 -25.078 -12.344 1 96.69 68 ALA B C 1
ATOM 1574 O O . ALA B 1 68 ? 8.578 -26.281 -12.406 1 96.69 68 ALA B O 1
ATOM 1575 N N . GLY B 1 69 ? 8.758 -24.234 -13.406 1 96.44 69 GLY B N 1
ATOM 1576 C CA . GLY B 1 69 ? 8.414 -24.75 -14.727 1 96.44 69 GLY B CA 1
ATOM 1577 C C . GLY B 1 69 ? 6.945 -25.094 -14.875 1 96.44 69 GLY B C 1
ATOM 1578 O O . GLY B 1 69 ? 6.582 -25.984 -15.633 1 96.44 69 GLY B O 1
ATOM 1579 N N . ILE B 1 70 ? 6.148 -24.5 -14.109 1 96.8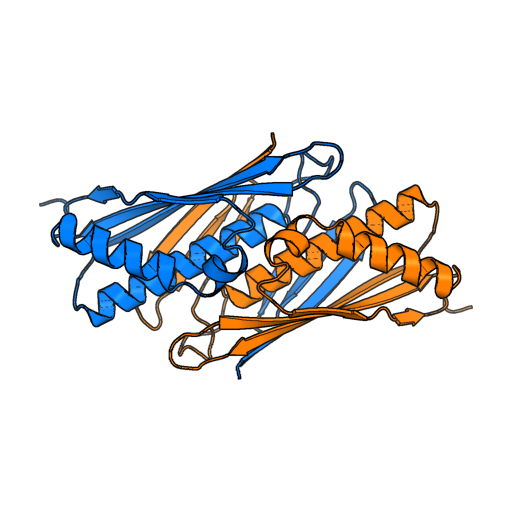8 70 ILE B N 1
ATOM 1580 C CA . ILE B 1 70 ? 4.715 -24.781 -14.156 1 96.88 70 ILE B CA 1
ATOM 1581 C C . ILE B 1 70 ? 4.023 -23.75 -15.047 1 96.88 70 ILE B C 1
ATOM 1583 O O . ILE B 1 70 ? 4.055 -22.547 -14.758 1 96.88 70 ILE B O 1
ATOM 1587 N N . ALA B 1 71 ? 3.402 -24.234 -16.047 1 94.81 71 ALA B N 1
ATOM 1588 C CA . ALA B 1 71 ? 2.648 -23.375 -16.953 1 94.81 71 ALA B CA 1
ATOM 1589 C C . ALA B 1 71 ? 1.238 -23.109 -16.422 1 94.81 71 ALA B C 1
ATOM 1591 O O . ALA B 1 71 ? 0.68 -23.953 -15.703 1 94.81 71 ALA B O 1
ATOM 1592 N N . TYR B 1 72 ? 0.728 -21.938 -16.75 1 95.88 72 TYR B N 1
ATOM 1593 C CA . TYR B 1 72 ? -0.661 -21.609 -16.438 1 95.88 72 TYR B CA 1
ATOM 1594 C C . TYR B 1 72 ? -1.272 -20.75 -17.547 1 95.88 72 TYR B C 1
ATOM 1596 O O . TYR B 1 72 ? -0.556 -20.047 -18.266 1 95.88 72 TYR B O 1
ATOM 1604 N N . GLU B 1 73 ? -2.586 -20.781 -17.734 1 93.94 73 GLU B N 1
ATOM 1605 C CA . GLU B 1 73 ? -3.307 -20.031 -18.766 1 93.94 73 GLU B CA 1
ATOM 1606 C C . GLU B 1 73 ? -3.893 -18.734 -18.203 1 93.94 73 GLU B C 1
ATOM 1608 O O . GLU B 1 73 ? -4.141 -17.797 -18.953 1 93.94 73 GLU B O 1
ATOM 1613 N N . GLY B 1 74 ? -4.152 -18.766 -16.875 1 95.19 74 GLY B N 1
ATOM 1614 C CA . GLY B 1 74 ? -4.742 -17.594 -16.234 1 95.19 74 GLY B CA 1
ATOM 1615 C C . GLY B 1 74 ? -4.457 -17.531 -14.742 1 95.19 74 GLY B C 1
ATOM 1616 O O . GLY B 1 74 ? -4.477 -18.562 -14.055 1 95.19 74 GLY B O 1
ATOM 1617 N N . LEU B 1 75 ? -4.129 -16.359 -14.312 1 97.75 75 LEU B N 1
ATOM 1618 C CA . LEU B 1 75 ? -3.92 -16.078 -12.898 1 97.75 75 LEU B CA 1
ATOM 1619 C C . LEU B 1 75 ? -4.582 -14.766 -12.5 1 97.75 75 LEU B C 1
ATOM 1621 O O . LEU B 1 75 ? -4.18 -13.695 -12.969 1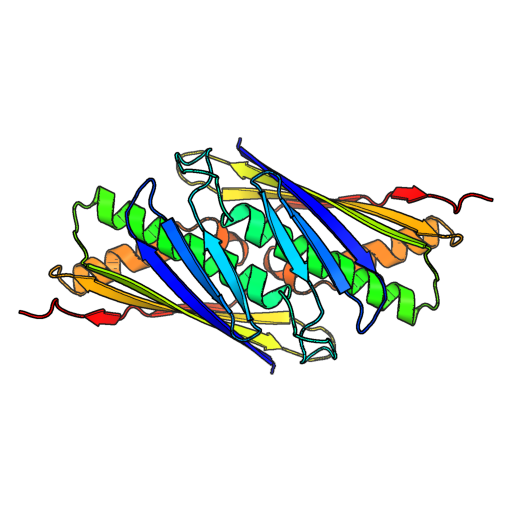 97.75 75 LEU B O 1
ATOM 1625 N N . GLU B 1 76 ? -5.578 -14.859 -11.695 1 98.31 76 GLU B N 1
ATOM 1626 C CA . GLU B 1 76 ? -6.336 -13.703 -11.227 1 98.31 76 GLU B CA 1
ATOM 1627 C C . GLU B 1 76 ? -6.625 -13.805 -9.734 1 98.31 76 GLU B C 1
ATOM 1629 O O . GLU B 1 76 ? -6.379 -14.836 -9.117 1 98.31 76 GLU B O 1
ATOM 1634 N N . LEU B 1 77 ? -7.031 -12.641 -9.141 1 98 77 LEU B N 1
ATOM 1635 C CA . LEU B 1 77 ? -7.375 -12.727 -7.723 1 98 77 LEU B CA 1
ATOM 1636 C C . LEU B 1 77 ? -8.398 -11.664 -7.348 1 98 77 LEU B C 1
ATOM 1638 O O . LEU B 1 77 ? -8.453 -10.602 -7.969 1 98 77 LEU B O 1
ATOM 1642 N N . GLU B 1 78 ? -9.289 -12.062 -6.469 1 98.12 78 GLU B N 1
ATOM 1643 C CA . GLU B 1 78 ? -10.109 -11.117 -5.719 1 98.12 78 GLU B CA 1
ATOM 1644 C C . GLU B 1 78 ? -9.555 -10.898 -4.316 1 98.12 78 GLU B C 1
ATOM 1646 O O . GLU B 1 78 ? -9.148 -11.844 -3.641 1 98.12 78 GLU B O 1
ATOM 1651 N N . GLY B 1 79 ? -9.5 -9.641 -3.932 1 98.25 79 GLY B N 1
ATOM 1652 C CA . GLY B 1 79 ? -9.016 -9.289 -2.607 1 98.25 79 GLY B CA 1
ATOM 1653 C C . GLY B 1 79 ? -10.008 -8.469 -1.807 1 98.25 79 GLY B C 1
ATOM 1654 O O . GLY B 1 79 ? -10.805 -7.719 -2.375 1 98.25 79 GLY B O 1
ATOM 1655 N N . GLU B 1 80 ? -9.898 -8.656 -0.512 1 97.56 80 GLU B N 1
ATOM 1656 C CA . GLU B 1 80 ? -10.734 -7.898 0.42 1 97.56 80 GLU B CA 1
ATOM 1657 C C . GLU B 1 80 ? -9.914 -7.391 1.604 1 97.56 80 GLU B C 1
ATOM 1659 O O . GLU B 1 80 ? -9.102 -8.125 2.164 1 97.56 80 GLU B O 1
ATOM 1664 N N . LEU B 1 81 ? -10.094 -6.137 1.975 1 97.31 81 LEU B N 1
ATOM 1665 C CA . LEU B 1 81 ? -9.539 -5.527 3.176 1 97.31 81 LEU B CA 1
ATOM 1666 C C . LEU B 1 81 ? -10.641 -5.051 4.109 1 97.31 81 LEU B C 1
ATOM 1668 O O . LEU B 1 81 ? -11.555 -4.336 3.684 1 97.31 81 LEU B O 1
ATOM 1672 N N . ARG B 1 82 ? -10.594 -5.477 5.375 1 96.56 82 ARG B N 1
ATOM 1673 C CA . ARG B 1 82 ? -11.594 -5.113 6.371 1 96.56 82 ARG B CA 1
ATOM 1674 C C . ARG B 1 82 ? -11.016 -4.156 7.41 1 96.56 82 ARG B C 1
ATOM 1676 O O . ARG B 1 82 ? -9.938 -4.406 7.953 1 96.56 82 ARG B O 1
ATOM 1683 N N . MET B 1 83 ? -11.758 -3.137 7.68 1 94.88 83 MET B N 1
ATOM 1684 C CA . MET B 1 83 ? -11.367 -2.139 8.672 1 94.88 83 MET B CA 1
ATOM 1685 C C . MET B 1 83 ? -12.289 -2.176 9.883 1 94.88 83 MET B C 1
ATOM 1687 O O . MET B 1 83 ? -13.492 -2.396 9.742 1 94.88 83 MET B O 1
ATOM 1691 N N . ASP B 1 84 ? -11.703 -1.975 11.039 1 93.19 84 ASP B N 1
ATOM 1692 C CA . ASP B 1 84 ? -12.461 -1.603 12.227 1 93.19 84 ASP B CA 1
ATOM 1693 C C . ASP B 1 84 ? -12.609 -0.087 12.336 1 93.19 84 ASP B C 1
ATOM 1695 O O . ASP B 1 84 ? -11.617 0.64 12.367 1 93.19 84 ASP B O 1
ATOM 1699 N N . MET B 1 85 ? -13.812 0.405 12.391 1 86.38 85 MET B N 1
ATOM 1700 C CA . MET B 1 85 ? -14.086 1.839 12.352 1 86.38 85 MET B CA 1
ATOM 1701 C C . MET B 1 85 ? -14.359 2.383 13.75 1 86.38 85 MET B C 1
ATOM 1703 O O . MET B 1 85 ? -15 3.422 13.898 1 86.38 85 MET B O 1
ATOM 1707 N N . GLY B 1 86 ? -13.977 1.749 14.695 1 86.06 86 GLY B N 1
ATOM 1708 C CA . GLY B 1 86 ? -14.109 2.238 16.062 1 86.06 86 GLY B CA 1
ATOM 1709 C C . GLY B 1 86 ? -13.359 3.531 16.312 1 86.06 86 GLY B C 1
ATOM 1710 O O . GLY B 1 86 ? -13.031 4.258 15.367 1 86.06 86 GLY B O 1
ATOM 1711 N N . PRO B 1 87 ? -13.094 3.986 17.531 1 84.5 87 PRO B N 1
ATOM 1712 C CA . PRO B 1 87 ? -12.453 5.258 17.875 1 84.5 87 PRO B CA 1
ATOM 1713 C C . PRO B 1 87 ? -11.023 5.363 17.359 1 84.5 87 PRO B C 1
ATOM 1715 O O . PRO B 1 87 ? -10.531 6.473 17.125 1 84.5 87 PRO B O 1
ATOM 1718 N N . ARG B 1 88 ? -10.461 4.176 17.25 1 90.75 88 ARG B N 1
ATOM 1719 C CA . ARG B 1 88 ? -9.133 4.105 16.656 1 90.75 88 ARG B CA 1
ATOM 1720 C C . ARG B 1 88 ? -9.117 3.17 15.453 1 90.75 88 ARG B C 1
ATOM 1722 O O . ARG B 1 88 ? -8.781 1.991 15.578 1 90.75 88 ARG B O 1
ATOM 1729 N N . PRO B 1 89 ? -9.477 3.727 14.305 1 93.25 89 PRO B N 1
ATOM 1730 C CA . PRO B 1 89 ? -9.609 2.873 13.125 1 93.25 89 PRO B CA 1
ATOM 1731 C C . PRO B 1 89 ? -8.352 2.057 12.836 1 93.25 89 PRO B C 1
ATOM 1733 O O . PRO B 1 89 ? -7.234 2.549 13.031 1 93.25 89 PRO B O 1
ATOM 1736 N N . SER B 1 90 ? -8.594 0.797 12.469 1 95.94 90 SER B N 1
ATOM 1737 C CA . SER B 1 90 ? -7.469 -0.098 12.195 1 95.94 90 SER B CA 1
ATOM 1738 C C . SER B 1 90 ? -7.824 -1.113 11.117 1 95.94 90 SER B C 1
ATOM 1740 O O . SER B 1 90 ? -8.992 -1.477 10.961 1 95.94 90 SER B O 1
ATOM 1742 N N . VAL B 1 91 ? -6.844 -1.514 10.375 1 97.44 91 VAL B N 1
ATOM 1743 C CA . VAL B 1 91 ? -7.016 -2.623 9.445 1 97.44 91 VAL B CA 1
ATOM 1744 C C . VAL B 1 91 ? -7.051 -3.941 10.211 1 97.44 91 VAL B C 1
ATOM 1746 O O . VAL B 1 91 ? -6.113 -4.266 10.945 1 97.44 91 VAL B O 1
ATOM 1749 N N . GLN B 1 92 ? -8.047 -4.742 9.969 1 97.12 92 GLN B N 1
ATOM 1750 C CA . GLN B 1 92 ? -8.227 -5.969 10.734 1 97.12 92 GLN B CA 1
ATOM 1751 C C . GLN B 1 92 ? -7.754 -7.188 9.945 1 97.12 92 GLN B C 1
ATOM 1753 O O . GLN B 1 92 ? -7.133 -8.094 10.5 1 97.12 92 GLN B O 1
ATOM 1758 N N . ALA B 1 93 ? -8.094 -7.121 8.68 1 98.19 93 ALA B N 1
ATOM 1759 C CA . ALA B 1 93 ? -7.82 -8.344 7.93 1 98.19 93 ALA B CA 1
ATOM 1760 C C . ALA B 1 93 ? -7.66 -8.047 6.441 1 98.19 93 ALA B C 1
ATOM 1762 O O . ALA B 1 93 ? -8.273 -7.117 5.918 1 98.19 93 ALA B O 1
ATOM 1763 N N . ILE B 1 94 ? -6.871 -8.844 5.773 1 98.44 94 ILE B N 1
ATOM 1764 C CA . ILE B 1 94 ? -6.73 -8.914 4.324 1 98.44 94 ILE B CA 1
ATOM 1765 C C . ILE B 1 94 ? -6.922 -10.352 3.848 1 98.44 94 ILE B C 1
ATOM 1767 O O . ILE B 1 94 ? -6.258 -11.266 4.34 1 98.44 94 ILE B O 1
ATOM 1771 N N . MET B 1 95 ? -7.836 -10.492 2.955 1 98.62 95 MET B N 1
ATOM 1772 C CA . MET B 1 95 ? -8.094 -11.797 2.35 1 98.62 95 MET B CA 1
ATOM 1773 C C . MET B 1 95 ? -7.832 -11.766 0.848 1 98.62 95 MET B C 1
ATOM 1775 O O . MET B 1 95 ? -8.32 -10.875 0.149 1 98.62 95 MET B O 1
ATOM 1779 N N . LEU B 1 96 ? -7.047 -12.742 0.375 1 98.75 96 LEU B N 1
ATOM 1780 C CA . LEU B 1 96 ? -6.785 -12.898 -1.052 1 98.75 96 LEU B CA 1
ATOM 1781 C C . LEU B 1 96 ? -7.359 -14.219 -1.564 1 98.75 96 LEU B C 1
ATOM 1783 O O . LEU B 1 96 ? -7.125 -15.273 -0.973 1 98.75 96 LEU B O 1
ATOM 1787 N N . LEU B 1 97 ? -8.086 -14.109 -2.658 1 98.75 97 LEU B N 1
ATOM 1788 C CA . LEU B 1 97 ? -8.695 -15.273 -3.291 1 98.75 97 LEU B CA 1
ATOM 1789 C C . LEU B 1 97 ? -8.172 -15.453 -4.715 1 98.75 97 LEU B C 1
ATOM 1791 O O . LEU B 1 97 ? -8.891 -15.18 -5.68 1 98.75 97 LEU B O 1
ATOM 1795 N N . PRO B 1 98 ? -7.031 -16.016 -4.852 1 98.75 98 PRO B N 1
ATOM 1796 C CA . PRO B 1 98 ? -6.488 -16.25 -6.188 1 98.75 98 PRO B CA 1
ATOM 1797 C C . PRO B 1 98 ? -7.152 -17.438 -6.895 1 98.75 98 PRO B C 1
ATOM 1799 O O . PRO B 1 98 ? -7.621 -18.375 -6.238 1 98.75 98 PRO B O 1
ATOM 1802 N N . ARG B 1 99 ? -7.207 -17.281 -8.148 1 98.62 99 ARG B N 1
ATOM 1803 C CA . ARG B 1 99 ? -7.672 -18.328 -9.062 1 98.62 99 ARG B CA 1
ATOM 1804 C C . ARG B 1 99 ? -6.656 -18.578 -10.172 1 98.62 99 ARG B C 1
ATOM 1806 O O . ARG B 1 99 ? -6.23 -17.641 -10.852 1 98.62 99 ARG B O 1
ATOM 1813 N N . ILE B 1 100 ? -6.32 -19.875 -10.336 1 98.44 100 ILE B N 1
ATOM 1814 C CA . ILE B 1 100 ? -5.336 -20.203 -11.367 1 98.44 100 ILE B CA 1
ATOM 1815 C C . ILE B 1 100 ? -5.879 -21.297 -12.273 1 98.44 100 ILE B C 1
ATOM 1817 O O . ILE B 1 100 ? -6.508 -22.25 -11.805 1 98.44 100 ILE B O 1
ATOM 1821 N N . VAL B 1 101 ? -5.727 -21.094 -13.57 1 98 101 VAL B N 1
ATOM 1822 C CA . VAL B 1 101 ? -6.031 -22.109 -14.57 1 98 101 VAL B CA 1
ATOM 1823 C C . VAL B 1 101 ? -4.746 -22.812 -15 1 98 101 VAL B C 1
ATOM 1825 O O . VAL B 1 101 ? -3.883 -22.219 -15.641 1 98 101 VAL B O 1
ATOM 1828 N N . SER B 1 102 ? -4.629 -24.031 -14.68 1 97.38 102 SER B N 1
ATOM 1829 C CA . SER B 1 102 ? -3.406 -24.781 -14.938 1 97.38 102 SER B CA 1
ATOM 1830 C C . SER B 1 102 ? -3.678 -26.297 -14.938 1 97.38 102 SER B C 1
ATOM 1832 O O . SER B 1 102 ? -4.625 -26.75 -14.305 1 97.38 102 SER B O 1
ATOM 1834 N N . SER B 1 103 ? -2.834 -27.031 -15.625 1 96.94 103 SER B N 1
ATOM 1835 C CA . SER B 1 103 ? -2.953 -28.4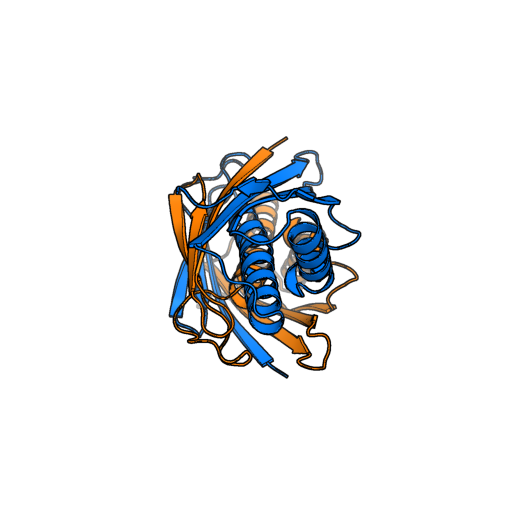84 -15.664 1 96.94 103 SER B CA 1
ATOM 1836 C C . SER B 1 103 ? -2.178 -29.125 -14.516 1 96.94 103 SER B C 1
ATOM 1838 O O . SER B 1 103 ? -2.295 -30.328 -14.289 1 96.94 103 SER B O 1
ATOM 1840 N N . ALA B 1 104 ? -1.423 -28.328 -13.789 1 97.38 104 ALA B N 1
ATOM 1841 C CA . ALA B 1 104 ? -0.659 -28.875 -12.672 1 97.38 104 ALA B CA 1
ATOM 1842 C C . ALA B 1 104 ? -1.584 -29.344 -11.555 1 97.38 104 ALA B C 1
ATOM 1844 O O . ALA B 1 104 ? -2.736 -28.906 -11.469 1 97.38 104 ALA B O 1
ATOM 1845 N N . SER B 1 105 ? -1.101 -30.219 -10.648 1 97.38 105 SER B N 1
ATOM 1846 C CA . SER B 1 105 ? -1.923 -30.75 -9.562 1 97.38 105 SER B CA 1
ATOM 1847 C C . SER B 1 105 ? -2.273 -29.656 -8.555 1 97.38 105 SER B C 1
ATOM 1849 O O . SER B 1 105 ? -1.467 -28.766 -8.297 1 97.38 105 SER B O 1
ATOM 1851 N N . GLU B 1 106 ? -3.41 -29.812 -8 1 97.56 106 GLU B N 1
ATOM 1852 C CA . GLU B 1 106 ? -3.854 -28.859 -6.98 1 97.56 106 GLU B CA 1
ATOM 1853 C C . GLU B 1 106 ? -2.893 -28.844 -5.797 1 97.56 106 GLU B C 1
ATOM 1855 O O . GLU B 1 106 ? -2.609 -27.781 -5.238 1 97.56 106 GLU B O 1
ATOM 1860 N N . GLU B 1 107 ? -2.418 -30 -5.406 1 98 107 GLU B N 1
ATOM 1861 C CA . GLU B 1 107 ? -1.495 -30.094 -4.281 1 98 107 GLU B CA 1
ATOM 1862 C C . GLU B 1 107 ? -0.226 -29.297 -4.535 1 98 107 GLU B C 1
ATOM 1864 O O . GLU B 1 107 ? 0.211 -28.531 -3.672 1 98 107 GLU B O 1
ATOM 1869 N N . THR B 1 108 ? 0.311 -29.453 -5.73 1 98.25 108 THR B N 1
ATOM 1870 C CA . THR B 1 108 ? 1.511 -28.719 -6.102 1 98.25 108 THR B CA 1
ATOM 1871 C C . THR B 1 108 ? 1.243 -27.203 -6.094 1 98.25 108 THR B C 1
ATOM 1873 O O . THR B 1 108 ? 2.008 -26.438 -5.508 1 98.25 108 THR B O 1
ATOM 1876 N N . LEU B 1 109 ? 0.15 -26.797 -6.652 1 98.5 109 LEU B N 1
ATOM 1877 C CA . LEU B 1 109 ? -0.171 -25.375 -6.777 1 98.5 109 LEU B CA 1
ATOM 1878 C C . LEU B 1 109 ? -0.437 -24.75 -5.406 1 98.5 109 LEU B C 1
ATOM 1880 O O . LEU B 1 109 ? -0.062 -23.609 -5.156 1 98.5 109 LEU B O 1
ATOM 1884 N N . ARG B 1 110 ? -1.026 -25.469 -4.531 1 98.38 110 ARG B N 1
ATOM 1885 C CA . ARG B 1 110 ? -1.272 -24.984 -3.18 1 98.38 110 ARG B CA 1
ATOM 1886 C C . ARG B 1 110 ? 0.036 -24.781 -2.422 1 98.38 110 ARG B C 1
ATOM 1888 O O . ARG B 1 110 ? 0.204 -23.797 -1.703 1 98.38 110 ARG B O 1
ATOM 1895 N N . THR B 1 111 ? 0.931 -25.719 -2.572 1 98.5 111 THR B N 1
ATOM 1896 C CA . THR B 1 111 ? 2.234 -25.609 -1.928 1 98.5 111 THR B CA 1
ATOM 1897 C C . THR B 1 111 ? 2.977 -24.375 -2.428 1 98.5 111 THR B C 1
ATOM 1899 O O . THR B 1 111 ? 3.539 -23.625 -1.632 1 98.5 111 THR B O 1
ATOM 1902 N N . LEU B 1 112 ? 2.971 -24.172 -3.717 1 98.5 112 LEU B N 1
ATOM 1903 C CA . LEU B 1 112 ? 3.668 -23.031 -4.301 1 98.5 112 LEU B CA 1
ATOM 1904 C C . LEU B 1 112 ? 2.994 -21.734 -3.906 1 98.5 112 LEU B C 1
ATOM 1906 O O . LEU B 1 112 ? 3.668 -20.719 -3.699 1 98.5 112 LEU B O 1
ATOM 1910 N N . SER B 1 113 ? 1.646 -21.719 -3.828 1 98.62 113 SER B N 1
ATOM 1911 C CA . SER B 1 113 ? 0.911 -20.547 -3.363 1 98.62 113 SER B CA 1
ATOM 1912 C C . SER B 1 113 ? 1.285 -20.188 -1.93 1 98.62 113 SER B C 1
ATOM 1914 O O . SER B 1 113 ? 1.456 -19.016 -1.6 1 98.62 113 SER B O 1
ATOM 1916 N N . GLU B 1 114 ? 1.413 -21.203 -1.06 1 98.31 114 GLU B N 1
ATOM 1917 C CA . GLU B 1 114 ? 1.823 -20.984 0.324 1 98.31 114 GLU B CA 1
ATOM 1918 C C . GLU B 1 114 ? 3.225 -20.375 0.396 1 98.31 114 GLU B C 1
ATOM 1920 O O . GLU B 1 114 ? 3.488 -19.5 1.219 1 98.31 114 GLU B O 1
ATOM 1925 N N . ARG B 1 115 ? 4.094 -20.828 -0.442 1 98.12 115 ARG B N 1
ATOM 1926 C CA . ARG B 1 115 ? 5.438 -20.266 -0.513 1 98.12 115 ARG B CA 1
ATOM 1927 C C . ARG B 1 115 ? 5.395 -18.797 -0.936 1 98.12 115 ARG B C 1
ATOM 1929 O O . ARG B 1 115 ? 6.109 -17.969 -0.377 1 98.12 115 ARG B O 1
ATOM 1936 N N . ALA B 1 116 ? 4.547 -18.531 -1.911 1 97.81 116 ALA B N 1
ATOM 1937 C CA . ALA B 1 116 ? 4.402 -17.141 -2.377 1 97.81 116 ALA B CA 1
ATOM 1938 C C . ALA B 1 116 ? 3.939 -16.234 -1.248 1 97.81 116 ALA B C 1
ATOM 1940 O O . ALA B 1 116 ? 4.438 -15.109 -1.104 1 97.81 116 ALA B O 1
ATOM 1941 N N . GLU B 1 117 ? 2.996 -16.734 -0.492 1 97.5 117 GLU B N 1
ATOM 1942 C CA . GLU B 1 117 ? 2.496 -15.961 0.644 1 97.5 117 GLU B CA 1
ATOM 1943 C C . GLU B 1 117 ? 3.605 -15.68 1.653 1 97.5 117 GLU B C 1
ATOM 1945 O O . GLU B 1 117 ? 3.693 -14.578 2.197 1 97.5 117 GLU B O 1
ATOM 1950 N N . GLN B 1 118 ? 4.461 -16.625 1.862 1 95.94 118 GLN B N 1
ATOM 1951 C CA . GLN B 1 118 ? 5.535 -16.516 2.844 1 95.94 118 GLN B CA 1
ATOM 1952 C C . GLN B 1 118 ? 6.656 -15.609 2.332 1 95.94 118 GLN B C 1
ATOM 1954 O O . GLN B 1 118 ? 7.316 -14.922 3.115 1 95.94 118 GLN B O 1
ATOM 1959 N N . PHE B 1 119 ? 6.812 -15.57 1.025 1 95.88 119 PHE B N 1
ATOM 1960 C CA . PHE B 1 119 ? 7.992 -14.914 0.474 1 95.88 119 PHE B CA 1
ATOM 1961 C C . PHE B 1 119 ? 7.656 -13.508 -0.011 1 95.88 119 PHE B C 1
ATOM 1963 O O . PHE B 1 119 ? 8.555 -12.711 -0.288 1 95.88 119 PHE B O 1
ATOM 1970 N N . CYS B 1 120 ? 6.434 -13.188 -0.171 1 95.81 120 CYS B N 1
ATOM 1971 C CA . CYS B 1 120 ? 6.008 -11.867 -0.617 1 95.81 120 CYS B CA 1
ATOM 1972 C C . CYS B 1 120 ? 6.484 -10.781 0.347 1 95.81 120 CYS B C 1
ATOM 1974 O O . CYS B 1 120 ? 6.008 -10.703 1.479 1 95.81 120 CYS B O 1
ATOM 1976 N N . PRO B 1 121 ? 7.379 -9.898 -0.112 1 96.81 121 PRO B N 1
ATOM 1977 C CA . PRO B 1 121 ? 7.945 -8.914 0.814 1 96.81 121 PRO B CA 1
ATOM 1978 C C . PRO B 1 121 ? 6.906 -7.918 1.325 1 96.81 121 PRO B C 1
ATOM 1980 O O . PRO B 1 121 ? 6.957 -7.512 2.488 1 96.81 121 PRO B O 1
ATOM 1983 N N . ILE B 1 122 ? 6.02 -7.492 0.517 1 98 122 ILE B N 1
ATOM 1984 C CA . ILE B 1 122 ? 5.012 -6.531 0.943 1 98 122 ILE B CA 1
ATOM 1985 C C . ILE B 1 122 ? 4.062 -7.188 1.945 1 98 122 ILE B C 1
ATOM 1987 O O . ILE B 1 122 ? 3.711 -6.582 2.963 1 98 122 ILE B O 1
ATOM 1991 N N . GLY B 1 123 ? 3.625 -8.414 1.633 1 98.12 123 GLY B N 1
ATOM 1992 C CA . GLY B 1 123 ? 2.797 -9.141 2.584 1 98.12 123 GLY B CA 1
ATOM 1993 C C . GLY B 1 123 ? 3.438 -9.273 3.953 1 98.12 123 GLY B C 1
ATOM 1994 O O . GLY B 1 123 ? 2.752 -9.195 4.977 1 98.12 123 GLY B O 1
ATOM 1995 N N . ARG B 1 124 ? 4.703 -9.445 4.035 1 97.56 124 ARG B N 1
ATOM 1996 C CA . ARG B 1 124 ? 5.43 -9.633 5.289 1 97.56 124 ARG B CA 1
ATOM 1997 C C . ARG B 1 124 ? 5.465 -8.344 6.098 1 97.56 124 ARG B C 1
ATOM 1999 O O . ARG B 1 124 ? 5.637 -8.375 7.32 1 97.56 124 ARG B O 1
ATOM 2006 N N . THR B 1 125 ? 5.285 -7.227 5.469 1 98 125 THR B N 1
ATOM 2007 C CA . THR B 1 125 ? 5.348 -5.957 6.184 1 98 125 THR B CA 1
ATOM 2008 C C . THR B 1 125 ? 4.164 -5.812 7.137 1 98 125 THR B C 1
ATOM 2010 O O . THR B 1 125 ? 4.234 -5.059 8.109 1 98 125 THR B O 1
ATOM 2013 N N . VAL B 1 126 ? 3.086 -6.492 6.867 1 98.12 126 VAL B N 1
ATOM 2014 C CA . VAL B 1 126 ? 1.894 -6.309 7.688 1 98.12 126 VAL B CA 1
ATOM 2015 C C . VAL B 1 126 ? 1.698 -7.523 8.594 1 98.12 126 VAL B C 1
ATOM 2017 O O . VAL B 1 126 ? 0.716 -7.602 9.336 1 98.12 126 VAL B O 1
ATOM 2020 N N . ALA B 1 127 ? 2.611 -8.484 8.484 1 96.44 127 ALA B N 1
ATOM 2021 C CA . ALA B 1 127 ? 2.496 -9.734 9.234 1 96.44 127 ALA B CA 1
ATOM 2022 C C . ALA B 1 127 ? 2.479 -9.477 10.734 1 96.44 127 ALA B C 1
ATOM 2024 O O . ALA B 1 127 ? 3.301 -8.711 11.25 1 96.44 127 ALA B O 1
ATOM 2025 N N . GLY B 1 128 ? 1.52 -10.133 11.484 1 96.19 128 GLY B N 1
ATOM 2026 C CA . GLY B 1 128 ? 1.424 -9.961 12.93 1 96.19 128 GLY B CA 1
ATOM 2027 C C . GLY B 1 128 ? 0.545 -8.797 13.336 1 96.19 128 GLY B C 1
ATOM 2028 O O . GLY B 1 128 ? 0.058 -8.75 14.469 1 96.19 128 GLY B O 1
ATOM 2029 N N . ASN B 1 129 ? 0.336 -7.848 12.453 1 97.25 129 ASN B N 1
ATOM 2030 C CA . ASN B 1 129 ? -0.49 -6.68 12.734 1 97.25 129 ASN B CA 1
ATOM 2031 C C . ASN B 1 129 ? -1.874 -6.809 12.102 1 97.25 129 ASN B C 1
ATOM 2033 O O . ASN B 1 129 ? -2.842 -6.227 12.594 1 97.25 129 ASN B O 1
ATOM 2037 N N . VAL B 1 130 ? -1.916 -7.531 10.984 1 98.12 130 VAL B N 1
ATOM 2038 C CA . VAL B 1 130 ? -3.129 -7.734 10.195 1 98.12 130 VAL B CA 1
ATOM 2039 C C . VAL B 1 130 ? -3.346 -9.227 9.953 1 98.12 130 VAL B C 1
ATOM 2041 O O . VAL B 1 130 ? -2.406 -9.945 9.617 1 98.12 130 VAL B O 1
ATOM 2044 N N . ALA B 1 131 ? -4.531 -9.711 10.211 1 98.12 131 ALA B N 1
ATOM 2045 C CA . ALA B 1 131 ? -4.836 -11.094 9.844 1 98.12 131 ALA B CA 1
ATOM 2046 C C . ALA B 1 131 ? -4.844 -11.273 8.328 1 98.12 131 ALA B C 1
ATOM 2048 O O . ALA B 1 131 ? -5.66 -10.672 7.633 1 98.12 131 ALA B O 1
ATOM 2049 N N . LYS B 1 132 ? -3.947 -12.078 7.855 1 98.12 132 LYS B N 1
ATOM 2050 C CA . LYS B 1 132 ? -3.854 -12.32 6.418 1 98.12 132 LYS B CA 1
ATOM 2051 C C . LYS B 1 132 ? -4.219 -13.766 6.082 1 98.12 132 LYS B C 1
ATOM 2053 O O . LYS B 1 132 ? -3.826 -14.695 6.789 1 98.12 132 LYS B O 1
ATOM 2058 N N . SER B 1 133 ? -4.969 -13.906 5.031 1 97.81 133 SER B N 1
ATOM 2059 C CA . SER B 1 133 ? -5.297 -15.242 4.555 1 97.81 133 SER B CA 1
ATOM 2060 C C . SER B 1 133 ? -5.305 -15.305 3.033 1 97.81 133 SER B C 1
ATOM 2062 O O . SER B 1 133 ? -5.621 -14.312 2.369 1 97.81 133 SER B O 1
ATOM 2064 N N . VAL B 1 134 ? -4.91 -16.438 2.512 1 98.5 134 VAL B N 1
ATOM 2065 C CA . VAL B 1 134 ? -4.93 -16.719 1.082 1 98.5 134 VAL B CA 1
ATOM 2066 C C . VAL B 1 134 ? -5.641 -18.047 0.834 1 98.5 134 VAL B C 1
ATOM 2068 O O . VAL B 1 134 ? -5.328 -19.062 1.471 1 98.5 134 VAL B O 1
ATOM 2071 N N . ARG B 1 135 ? -6.605 -18.031 -0.021 1 98.5 135 ARG B N 1
ATOM 2072 C CA . ARG B 1 135 ? -7.305 -19.25 -0.413 1 98.5 135 ARG B CA 1
ATOM 2073 C C . ARG B 1 135 ? -7.281 -19.438 -1.926 1 98.5 135 ARG B C 1
ATOM 2075 O O . ARG B 1 135 ? -8.031 -18.781 -2.65 1 98.5 135 ARG B O 1
ATOM 2082 N N . LEU B 1 136 ? -6.559 -20.422 -2.348 1 98.69 136 LEU B N 1
ATOM 2083 C CA . LEU B 1 136 ? -6.328 -20.656 -3.77 1 98.69 136 LEU B CA 1
ATOM 2084 C C . LEU B 1 136 ? -7.43 -21.531 -4.363 1 98.69 136 LEU B C 1
ATOM 2086 O O . LEU B 1 136 ? -7.816 -22.531 -3.762 1 98.69 136 LEU B O 1
ATOM 2090 N N . THR B 1 137 ? -7.957 -21.094 -5.492 1 98.56 137 THR B N 1
ATOM 2091 C CA . THR B 1 137 ? -8.828 -21.938 -6.316 1 98.56 137 THR B CA 1
ATOM 2092 C C . THR B 1 137 ? -8.102 -22.375 -7.582 1 98.56 137 THR B C 1
ATOM 2094 O O . THR B 1 137 ? -7.543 -21.562 -8.312 1 98.56 137 THR B O 1
ATOM 2097 N N . VAL B 1 138 ? -8.125 -23.656 -7.781 1 98.06 138 VAL B N 1
ATOM 2098 C CA . VAL B 1 138 ? -7.488 -24.219 -8.969 1 98.06 138 VAL B CA 1
ATOM 2099 C C . VAL B 1 138 ? -8.555 -24.672 -9.961 1 98.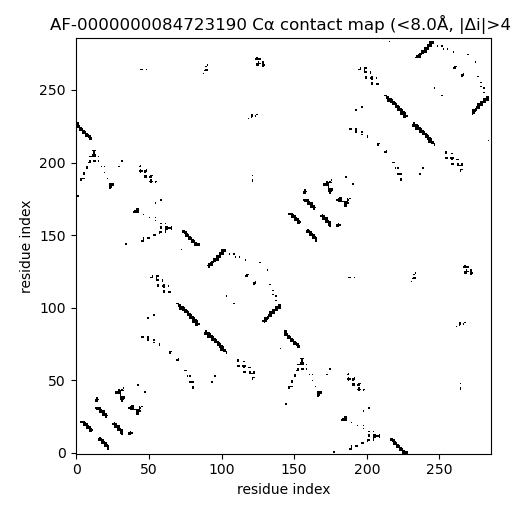06 138 VAL B C 1
ATOM 2101 O O . VAL B 1 138 ? -9.5 -25.375 -9.594 1 98.06 138 VAL B O 1
ATOM 2104 N N . VAL B 1 139 ? -8.391 -24.234 -11.172 1 96.62 139 VAL B N 1
ATOM 2105 C CA . VAL B 1 139 ? -9.305 -24.609 -12.242 1 96.62 139 VAL B CA 1
ATOM 2106 C C . VAL B 1 139 ? -8.531 -25.312 -13.352 1 96.62 139 VAL B C 1
ATOM 2108 O O . VAL B 1 139 ? -7.457 -24.859 -13.758 1 96.62 139 VAL B O 1
ATOM 2111 N N . ALA B 1 140 ? -9 -26.438 -13.875 1 94.44 140 ALA B N 1
ATOM 2112 C CA . ALA B 1 140 ? -8.391 -27.125 -15.008 1 94.44 140 ALA B CA 1
ATOM 2113 C C . ALA B 1 140 ? -8.656 -26.375 -16.312 1 94.44 140 ALA B C 1
ATOM 2115 O O . ALA B 1 140 ? -9.703 -25.75 -16.469 1 94.44 140 ALA B O 1
ATOM 2116 N N . PRO B 1 141 ? -7.633 -26.469 -17.203 1 92.62 141 PRO B N 1
ATOM 2117 C CA . PRO B 1 141 ? -7.871 -25.812 -18.484 1 92.62 141 PRO B CA 1
ATOM 2118 C C . PRO B 1 141 ? -9.023 -26.453 -19.266 1 92.62 141 PRO B C 1
ATOM 2120 O O . PRO B 1 141 ? -9.32 -27.625 -19.078 1 92.62 141 PRO B O 1
ATOM 2123 N N . ASP B 1 142 ? -9.828 -25.531 -20 1 80.69 142 ASP B N 1
ATOM 2124 C CA . ASP B 1 142 ? -10.906 -26.062 -20.828 1 80.69 142 ASP B CA 1
ATOM 2125 C C . ASP B 1 142 ? -10.352 -26.984 -21.922 1 80.69 142 ASP B C 1
ATOM 2127 O O . ASP B 1 142 ? -9.281 -26.734 -22.469 1 80.69 142 ASP B O 1
ATOM 2131 N N . SER B 1 143 ? -10.672 -28.297 -22.016 1 65.25 143 SER B N 1
ATOM 2132 C CA . SER B 1 143 ? -10.312 -29.234 -23.078 1 65.25 143 SER B CA 1
ATOM 2133 C C . SER B 1 143 ? -10.414 -28.578 -24.453 1 65.25 143 SER B C 1
ATOM 2135 O O . SER B 1 143 ? -11.25 -27.688 -24.656 1 65.25 143 SER B O 1
#

Foldseek 3Di:
DDDWDKDKDWDDDQQTKMKMAIPVGDIWIEWDPVVSVYPNPTDYPQVVLLVLLQVLLQVLLVVLCVVVVFDFDDKDKDKDWDWDPPPDIDTAAIEIEMETEGPDDPVVSVVSSVVSCVPRPSNVVCPPPYHYYYDYHYHYDDD/DDDWDKDKDWDDDQQTKMKMAIPVGDIWIEWDPVVSVYPNPTDYPQVVLLVLLQVLLQVLLVVLCVVVVFDFDDKDKDKDWDWDPPPDIDTAAIEIEMETEGPDDPVVSVVSSVVSCVPRPSNVVCPPVYHYYYDYHYDYDDD

Radius of gyration: 19.16 Å; Cα contacts (8 Å, |Δi|>4): 691; chains: 2; bounding box: 37×69×41 Å

Nearest PDB structures (foldseek):
  2onf-assembly1_B  TM=9.067E-01  e=5.929E-11  Thermoplasma acidophilum
  2d7v-assembly1_B  TM=8.530E-01  e=1.918E-09  Vibrio cholerae O1 biovar El Tor str. N16961
  4xx2-assembly1_A  TM=7.607E-01  e=3.067E-10  Xylella fastidiosa 9a5c
  2e8c-assembly1_A  TM=8.740E-01  e=1.277E-08  Aquifex aeolicus VF5
  1vla-assembly1_A  TM=7.389E-01  e=5.131E-08  Thermotoga maritima MSB8

Sequence (286 aa):
MSQTHIKARWKGGTGGSGFLQASEGFETRVTLPKDFQGLGEAATPENLLLSAVASCYLITFGIILDKAGIAYEGLELEGELRMDMGPRPSVQAIMLLPRIVSSASEETLRTLSERAEQFCPIGRTVAGNVAKSVRLTVVAPDSMSQTHIKARWKGGTGGSGFLQASEGFETRVTLPKDFQGLGEAATPENLLLSAVASCYLITFGIILDKAGIAYEGLELEGELRMDMGPRPSVQAIMLLPRIVSSASEETLRTLSERAEQFCPIGRTVAGNVAKSVRLTVVAPDS

Solvent-accessible surface area (backbone atoms only — not comparable to full-atom values): 14284 Å² total; per-residue (Å²): 117,47,78,47,47,37,41,37,39,48,46,64,32,83,53,24,41,33,41,40,36,37,79,48,67,34,67,47,54,34,26,38,43,53,93,66,60,17,77,32,72,34,36,25,38,66,58,30,38,49,46,11,36,51,49,29,34,50,49,38,32,25,33,53,32,48,77,70,69,51,69,66,85,42,40,35,32,41,36,39,39,36,31,42,70,60,98,72,46,33,57,50,32,39,42,37,39,36,36,36,27,27,83,64,55,63,70,60,52,50,53,50,47,53,49,14,57,71,59,12,38,59,48,52,34,28,57,92,56,32,51,70,49,76,50,81,42,78,38,69,60,83,129,117,47,77,47,48,36,41,37,39,47,45,62,32,82,57,27,43,34,40,40,36,37,78,48,67,33,65,47,53,34,27,38,43,54,92,67,62,18,76,33,72,33,35,25,38,66,56,30,38,49,47,11,34,50,48,28,33,50,49,38,33,24,33,52,32,49,76,69,68,51,68,67,84,44,40,36,33,41,36,39,38,36,32,43,71,60,98,71,46,33,58,51,34,39,42,38,40,36,38,37,26,28,82,64,56,63,69,59,51,49,53,50,47,53,49,15,58,71,59,14,39,58,48,53,34,28,58,92,55,33,50,72,49,77,52,80,42,79,38,69,63,84,130

Secondary structure (DSSP, 8-state):
-EEEEEEEEEE-STT-EEEEEETTS-EEEEE--GGGT---SSB-HHHHHHHHHHHHHHHHHHHHHHHTT---SEEEEEEEEEEE-SSS-EEEEEEEEEEEE-SS-HHHHHHHHHHHHHH-HHHHHTBTTBEEEE--EEEPPP-/-EEEEEEEEEE-STT-EEEEEETTS-EEEEE--GGGT---SSB-HHHHHHHHHHHHHHHHHHHHHHHTT---SEEEEEEEEEEE-SSS-EEEEEEEEEEEE-SS-HHHHHHHHHHHHHH-HHHHHTBTTBEEEE--EEEPPP-